Protein AF-0000000080280020 (afdb_homodimer)

Nearest PDB structures (foldseek):
  5brd-assembly1_B  TM=5.092E-01  e=3.459E-01  Trypanosoma cruzi strain CL Brener
  3zi1-assembly1_A  TM=5.042E-01  e=1.243E+00  Homo sapiens
  2rh7-assembly2_D  TM=3.164E-01  e=9.026E-01  Renilla reniformis
  4w6n-assembly1_D  TM=3.816E-01  e=1.605E+00  synthetic construct
  4w75-assembly3_B  TM=4.841E-01  e=6.147E+00  synthetic construct

Secondary structure (DSSP, 8-state):
-HHHHHHHHHHHHHHHHHHHHHHHS-SPPEEEEEEEGGGTEEEEEE---S-HHHHHHHHHHHHTT-EEEEEEEEE-TTSEEEEEEEEE-GGG-EEEEEEEEEGGGTTTT--PPTT-EEEE-HHHHHHHHHHHHHHHHHH-/-HHHHHHHHHHHHHHHHHHHHHHHS-SPPEEEEEEEGGGTEEEEEE---S-HHHHHHHHHHHHTT-EEEEEEEEE-TTSEEEEEEEEE-GGG-EEEEEEEEEGGGTTTT--PPTT-EEEE-HHHHHHHHHHHHHHHHHH-

Organism: Amycolatopsis orientalis (NCBI:txid31958)

Structure (mmCIF, N/CA/C/O backbone):
data_AF-0000000080280020-model_v1
#
loop_
_entity.id
_entity.type
_entity.pdbx_description
1 polymer 'Uncharacterized protein'
#
loop_
_atom_site.group_PDB
_atom_site.id
_atom_site.type_symbol
_atom_site.label_atom_id
_atom_site.label_alt_id
_atom_site.label_comp_id
_atom_site.label_asym_id
_atom_site.label_entity_id
_atom_site.label_seq_id
_atom_site.pdbx_PDB_ins_code
_atom_site.Cartn_x
_atom_site.Cartn_y
_atom_site.Cartn_z
_atom_site.occupancy
_atom_site.B_iso_or_equiv
_atom_site.auth_seq_id
_atom_site.auth_comp_id
_atom_site.auth_asym_id
_atom_site.auth_atom_id
_atom_site.pdbx_PDB_model_num
ATOM 1 N N . MET A 1 1 ? -10.43 -24.781 6.852 1 28.55 1 MET A N 1
ATOM 2 C CA . MET A 1 1 ? -11.617 -24.156 6.254 1 28.55 1 MET A CA 1
ATOM 3 C C . MET A 1 1 ? -11.938 -22.844 6.938 1 28.55 1 MET A C 1
ATOM 5 O O . MET A 1 1 ? -12.695 -22.031 6.402 1 28.55 1 MET A O 1
ATOM 9 N N . THR A 1 2 ? -11.555 -22.719 8.219 1 37.66 2 THR A N 1
ATOM 10 C CA . THR A 1 2 ? -11.93 -21.734 9.219 1 37.66 2 THR A CA 1
ATOM 11 C C . THR A 1 2 ? -11.141 -20.438 9.023 1 37.66 2 THR A C 1
ATOM 13 O O . THR A 1 2 ? -11.664 -19.344 9.25 1 37.66 2 THR A O 1
ATOM 16 N N . THR A 1 3 ? -9.898 -20.625 8.664 1 36.66 3 THR A N 1
ATOM 17 C CA . THR A 1 3 ? -8.992 -19.484 8.578 1 36.66 3 THR A CA 1
ATOM 18 C C . THR A 1 3 ? -9.398 -18.547 7.434 1 36.66 3 THR A C 1
ATOM 20 O O . THR A 1 3 ? -9.242 -17.328 7.535 1 36.66 3 THR A O 1
ATOM 23 N N . ALA A 1 4 ? -9.992 -19.219 6.332 1 43.47 4 ALA A N 1
ATOM 24 C CA . ALA A 1 4 ? -10.422 -18.469 5.16 1 43.47 4 ALA A CA 1
ATOM 25 C C . ALA A 1 4 ? -11.531 -17.484 5.516 1 43.47 4 ALA A C 1
ATOM 27 O O . ALA A 1 4 ? -11.555 -16.359 5.023 1 43.47 4 ALA A O 1
ATOM 28 N N . LEU A 1 5 ? -12.516 -17.938 6.461 1 43.72 5 LEU A N 1
ATOM 29 C CA . LEU A 1 5 ? -13.695 -17.172 6.836 1 43.72 5 LEU A CA 1
ATOM 30 C C . LEU A 1 5 ? -13.305 -15.938 7.648 1 43.72 5 LEU A C 1
ATOM 32 O O . LEU A 1 5 ? -13.891 -14.867 7.48 1 43.72 5 LEU A O 1
ATOM 36 N N . VAL A 1 6 ? -12.43 -16.109 8.609 1 43.88 6 VAL A N 1
ATOM 37 C CA . VAL A 1 6 ? -12.016 -15.023 9.5 1 43.88 6 VAL A CA 1
ATOM 38 C C . VAL A 1 6 ? -11.375 -13.898 8.695 1 43.88 6 VAL A C 1
ATOM 40 O O . VAL A 1 6 ? -11.531 -12.727 9.023 1 43.88 6 VAL A O 1
ATOM 43 N N . SER A 1 7 ? -10.672 -14.289 7.523 1 54.41 7 SER A N 1
ATOM 44 C CA . SER A 1 7 ? -9.906 -13.32 6.754 1 54.41 7 SER A CA 1
ATOM 45 C C . SER A 1 7 ? -10.812 -12.484 5.855 1 54.41 7 SER A C 1
ATOM 47 O O . SER A 1 7 ? -10.672 -11.258 5.785 1 54.41 7 SER A O 1
ATOM 49 N N . LEU A 1 8 ? -11.875 -13.172 5.328 1 60.91 8 LEU A N 1
ATOM 50 C CA . LEU A 1 8 ? -12.852 -12.422 4.547 1 60.91 8 LEU A CA 1
ATOM 51 C C . LEU A 1 8 ? -13.547 -11.375 5.41 1 60.91 8 LEU A C 1
ATOM 53 O O . LEU A 1 8 ? -13.742 -10.234 4.977 1 60.91 8 LEU A O 1
ATOM 57 N N . GLU A 1 9 ? -13.672 -11.82 6.637 1 74.94 9 GLU A N 1
ATOM 58 C CA . GLU A 1 9 ? -14.344 -10.922 7.578 1 74.94 9 GLU A CA 1
ATOM 59 C C . GLU A 1 9 ? -13.445 -9.75 7.957 1 74.94 9 GLU A C 1
ATOM 61 O O . GLU A 1 9 ? -13.922 -8.625 8.117 1 74.94 9 GLU A O 1
ATOM 66 N N . GLY A 1 10 ? -12.203 -10.117 7.758 1 86.56 10 GLY A N 1
ATOM 67 C CA . GLY A 1 10 ? -11.281 -9.062 8.156 1 86.56 10 GLY A CA 1
ATOM 68 C C . GLY A 1 10 ? -11.203 -7.926 7.152 1 86.56 10 GLY A C 1
ATOM 69 O O . GLY A 1 10 ? -11.258 -6.754 7.527 1 86.56 10 GLY A O 1
ATOM 70 N N . VAL A 1 11 ? -11.289 -8.289 5.898 1 91.12 11 VAL A N 1
ATOM 71 C CA . VAL A 1 11 ? -11.203 -7.262 4.863 1 91.12 11 VAL A CA 1
ATOM 72 C C . VAL A 1 11 ? -12.516 -6.496 4.785 1 91.12 11 VAL A C 1
ATOM 74 O O . VAL A 1 11 ? -12.523 -5.266 4.707 1 91.12 11 VAL A O 1
ATOM 77 N N . ALA A 1 12 ? -13.578 -7.238 4.809 1 91.19 12 ALA A N 1
ATOM 78 C CA . ALA A 1 12 ? -14.883 -6.594 4.73 1 91.19 12 ALA A CA 1
ATOM 79 C C . ALA A 1 12 ? -15.086 -5.625 5.895 1 91.19 12 ALA A C 1
ATOM 81 O O . ALA A 1 12 ? -15.625 -4.527 5.711 1 91.19 12 ALA A O 1
ATOM 82 N N . LYS A 1 13 ? -14.688 -6.066 7.043 1 92.81 13 LYS A N 1
ATOM 83 C CA . LYS A 1 13 ? -14.805 -5.215 8.227 1 92.81 13 LYS A CA 1
ATOM 84 C C . LYS A 1 13 ? -13.969 -3.943 8.07 1 92.81 13 LYS A C 1
ATOM 86 O O . LYS A 1 13 ? -14.453 -2.844 8.344 1 92.81 13 LYS A O 1
ATOM 91 N N . LEU A 1 14 ? -12.75 -4.09 7.609 1 95.62 14 LEU A N 1
ATOM 92 C CA . LEU A 1 14 ? -11.867 -2.938 7.453 1 95.62 14 LEU A CA 1
ATOM 93 C C . LEU A 1 14 ? -12.344 -2.035 6.324 1 95.62 14 LEU A C 1
ATOM 95 O O . LEU A 1 14 ? -12.203 -0.812 6.395 1 95.62 14 LEU A O 1
ATOM 99 N N . ALA A 1 15 ? -12.93 -2.646 5.332 1 94.25 15 ALA A N 1
ATOM 100 C CA . ALA A 1 15 ? -13.508 -1.858 4.246 1 94.25 15 ALA A CA 1
ATOM 101 C C . ALA A 1 15 ? -14.656 -0.994 4.746 1 94.25 15 ALA A C 1
ATOM 103 O O . ALA A 1 15 ? -14.781 0.171 4.359 1 94.25 15 ALA A O 1
ATOM 104 N N . ALA A 1 16 ? -15.414 -1.551 5.57 1 92.88 16 ALA A N 1
ATOM 105 C CA . ALA A 1 16 ? -16.516 -0.793 6.152 1 92.88 16 ALA A CA 1
ATOM 106 C C . ALA A 1 16 ? -16 0.359 7.008 1 92.88 16 ALA A C 1
ATOM 108 O O . ALA A 1 16 ? -16.531 1.471 6.953 1 92.88 16 ALA A O 1
ATOM 109 N N . ILE A 1 17 ? -15.031 0.073 7.793 1 93.5 17 ILE A N 1
ATOM 110 C CA . ILE A 1 17 ? -14.422 1.095 8.641 1 93.5 17 ILE A CA 1
ATOM 111 C C . ILE A 1 17 ? -13.844 2.207 7.77 1 93.5 17 ILE A C 1
ATOM 113 O O . ILE A 1 17 ? -14.086 3.389 8.016 1 93.5 17 ILE A O 1
ATOM 117 N N . ALA A 1 18 ? -13.117 1.837 6.746 1 94.38 18 ALA A N 1
ATOM 118 C CA . ALA A 1 18 ? -12.523 2.814 5.84 1 94.38 18 ALA A CA 1
ATOM 119 C C . ALA A 1 18 ? -13.594 3.672 5.172 1 94.38 18 ALA A C 1
ATOM 121 O O . ALA A 1 18 ? -13.469 4.898 5.109 1 94.38 18 ALA A O 1
ATOM 122 N N . THR A 1 19 ? -14.617 3.027 4.727 1 91.5 19 THR A N 1
ATOM 123 C CA . THR A 1 19 ? -15.703 3.742 4.059 1 91.5 19 THR A CA 1
ATOM 124 C C . THR A 1 19 ? -16.375 4.727 5.012 1 91.5 19 THR A C 1
ATOM 126 O O . THR A 1 19 ? -16.672 5.859 4.633 1 91.5 19 THR A O 1
ATOM 129 N N . ARG A 1 20 ? -16.547 4.305 6.195 1 91.19 20 ARG A N 1
ATOM 130 C CA . ARG A 1 20 ? -17.125 5.195 7.195 1 91.19 20 ARG A CA 1
ATOM 131 C C . ARG A 1 20 ? -16.219 6.391 7.461 1 91.19 20 ARG A C 1
ATOM 133 O O . ARG A 1 20 ? -16.672 7.535 7.488 1 91.19 20 ARG A O 1
ATOM 140 N N . LEU A 1 21 ? -14.977 6.129 7.719 1 92.75 21 LEU A N 1
ATOM 141 C CA . LEU A 1 21 ? -14.016 7.195 7.969 1 92.75 21 LEU A CA 1
ATOM 142 C C . LEU A 1 21 ? -14.031 8.219 6.84 1 92.75 21 LEU A C 1
ATOM 144 O O . LEU A 1 21 ? -14.023 9.43 7.086 1 92.75 21 LEU A O 1
ATOM 148 N N . ILE A 1 22 ? -14.102 7.738 5.668 1 92.06 22 ILE A N 1
ATOM 149 C CA . ILE A 1 22 ? -14.039 8.602 4.496 1 92.06 22 ILE A CA 1
ATOM 150 C C . ILE A 1 22 ? -15.328 9.422 4.391 1 92.06 22 ILE A C 1
ATOM 152 O O . ILE A 1 22 ? -15.289 10.609 4.066 1 92.06 22 ILE A O 1
ATOM 156 N N . ARG A 1 23 ? -16.359 8.828 4.66 1 89.25 23 ARG A N 1
ATOM 157 C CA . ARG A 1 23 ? -17.656 9.508 4.574 1 89.25 23 ARG A CA 1
ATOM 158 C C . ARG A 1 23 ? -17.766 10.586 5.645 1 89.25 23 ARG A C 1
ATOM 160 O O . ARG A 1 23 ? -18.344 11.648 5.395 1 89.25 23 ARG A O 1
ATOM 167 N N . GLU A 1 24 ? -17.172 10.305 6.762 1 91.25 24 GLU A N 1
ATOM 168 C CA . GLU A 1 24 ? -17.438 11.164 7.91 1 91.25 24 GLU A CA 1
ATOM 169 C C . GLU A 1 24 ? -16.359 12.242 8.055 1 91.25 24 GLU A C 1
ATOM 171 O O . GLU A 1 24 ? -16.547 13.219 8.781 1 91.25 24 GLU A O 1
ATOM 176 N N . THR A 1 25 ? -15.242 12.062 7.504 1 90.75 25 THR A N 1
ATOM 177 C CA . THR A 1 25 ? -14.156 13.031 7.645 1 90.75 25 THR A CA 1
ATOM 178 C C . THR A 1 25 ? -14.18 14.039 6.5 1 90.75 25 THR A C 1
ATOM 180 O O . THR A 1 25 ? -14.109 13.664 5.332 1 90.75 25 THR A O 1
ATOM 183 N N . PRO A 1 26 ? -14.344 15.328 6.836 1 89.38 26 PRO A N 1
ATOM 184 C CA . PRO A 1 26 ? -14.297 16.359 5.801 1 89.38 26 PRO A CA 1
ATOM 185 C C . PRO A 1 26 ? -12.883 16.625 5.285 1 89.38 26 PRO A C 1
ATOM 187 O O . PRO A 1 26 ? -12.352 17.719 5.465 1 89.38 26 PRO A O 1
ATOM 190 N N . ALA A 1 27 ? -12.281 15.68 4.668 1 90.62 27 ALA A N 1
ATOM 191 C CA . ALA A 1 27 ? -10.906 15.695 4.191 1 90.62 27 ALA A CA 1
ATOM 192 C C . ALA A 1 27 ? -10.836 15.414 2.693 1 90.62 27 ALA A C 1
ATOM 194 O O . ALA A 1 27 ? -11.82 14.961 2.098 1 90.62 27 ALA A O 1
ATOM 195 N N . PRO A 1 28 ? -9.719 15.852 2.107 1 87.94 28 PRO A N 1
ATOM 196 C CA . PRO A 1 28 ? -9.547 15.461 0.705 1 87.94 28 PRO A CA 1
ATOM 197 C C . PRO A 1 28 ? -9.719 13.961 0.486 1 87.94 28 PRO A C 1
ATOM 199 O O . PRO A 1 28 ? -9.367 13.164 1.357 1 87.94 28 PRO A O 1
ATOM 202 N N . GLU A 1 29 ? -10.219 13.602 -0.664 1 89.94 29 GLU A N 1
ATOM 203 C CA . GLU A 1 29 ? -10.352 12.188 -1.004 1 89.94 29 GLU A CA 1
ATOM 204 C C . GLU A 1 29 ? -9.008 11.477 -0.959 1 89.94 29 GLU A C 1
ATOM 206 O O . GLU A 1 29 ? -7.973 12.07 -1.294 1 89.94 29 GLU A O 1
ATOM 211 N N . PRO A 1 30 ? -9.102 10.258 -0.592 1 95.12 30 PRO A N 1
ATOM 212 C CA . PRO A 1 30 ? -7.836 9.531 -0.554 1 95.12 30 PRO A CA 1
ATOM 213 C C . PRO A 1 30 ? -7.309 9.188 -1.946 1 95.12 30 PRO A C 1
ATOM 215 O O . PRO A 1 30 ? -8.094 8.867 -2.846 1 95.12 30 PRO A O 1
ATOM 218 N N . ALA A 1 31 ? -6.039 9.344 -2.055 1 95.81 31 ALA A N 1
ATOM 219 C CA . ALA A 1 31 ? -5.363 8.805 -3.23 1 95.81 31 ALA A CA 1
ATOM 220 C C . ALA A 1 31 ? -5.289 7.277 -3.166 1 95.81 31 ALA A C 1
ATOM 222 O O . ALA A 1 31 ? -5.367 6.605 -4.195 1 95.81 31 ALA A O 1
ATOM 223 N N . SER A 1 32 ? -5.18 6.762 -1.969 1 97 32 SER A N 1
ATOM 224 C CA . SER A 1 32 ? -5.141 5.316 -1.759 1 97 32 SER A CA 1
ATOM 225 C C . SER A 1 32 ? -5.613 4.953 -0.355 1 97 32 SER A C 1
ATOM 227 O O . SER A 1 32 ? -5.484 5.75 0.576 1 97 32 SER A O 1
ATOM 229 N N . VAL A 1 33 ? -6.16 3.797 -0.232 1 97.94 33 VAL A N 1
ATOM 230 C CA . VAL A 1 33 ? -6.547 3.174 1.03 1 97.94 33 VAL A CA 1
ATOM 231 C C . VAL A 1 33 ? -6.047 1.731 1.069 1 97.94 33 VAL A C 1
ATOM 233 O O . VAL A 1 33 ? -6.336 0.943 0.165 1 97.94 33 VAL A O 1
ATOM 236 N N . CYS A 1 34 ? -5.359 1.385 2.104 1 98.5 34 CYS A N 1
ATOM 237 C CA . CYS A 1 34 ? -4.832 0.03 2.227 1 98.5 34 CYS A CA 1
ATOM 238 C C . CYS A 1 34 ? -5.363 -0.647 3.484 1 98.5 34 CYS A C 1
ATOM 240 O O . CYS A 1 34 ? -5.32 -0.069 4.57 1 98.5 34 CYS A O 1
ATOM 242 N N . LEU A 1 35 ? -5.801 -1.812 3.314 1 97.88 35 LEU A N 1
ATOM 243 C CA . LEU A 1 35 ? -6.359 -2.637 4.379 1 97.88 35 LEU A CA 1
ATOM 244 C C . LEU A 1 35 ? -5.418 -3.781 4.73 1 97.88 35 LEU A C 1
ATOM 246 O O . LEU A 1 35 ? -4.938 -4.492 3.846 1 97.88 35 LEU A O 1
ATOM 250 N N . THR A 1 36 ? -5.168 -3.891 5.988 1 97.19 36 THR A N 1
ATOM 251 C CA . THR A 1 36 ? -4.336 -4.988 6.469 1 97.19 36 THR A CA 1
ATOM 252 C C . THR A 1 36 ? -5.055 -5.766 7.566 1 97.19 36 THR A C 1
ATOM 254 O O . THR A 1 36 ? -4.934 -5.438 8.75 1 97.19 36 THR A O 1
ATOM 257 N N . PRO A 1 37 ? -5.648 -6.855 7.203 1 94.5 37 PRO A N 1
ATOM 258 C CA . PRO A 1 37 ? -6.492 -7.57 8.164 1 94.5 37 PRO A CA 1
ATOM 259 C C . PRO A 1 37 ? -5.695 -8.156 9.328 1 94.5 37 PRO A C 1
ATOM 261 O O . PRO A 1 37 ? -6.168 -8.156 10.469 1 94.5 37 PRO A O 1
ATOM 264 N N . GLY A 1 38 ? -4.492 -8.617 9.062 1 92.44 38 GLY A N 1
ATOM 265 C CA . GLY A 1 38 ? -3.707 -9.25 10.109 1 92.44 38 GLY A CA 1
ATOM 266 C C . GLY A 1 3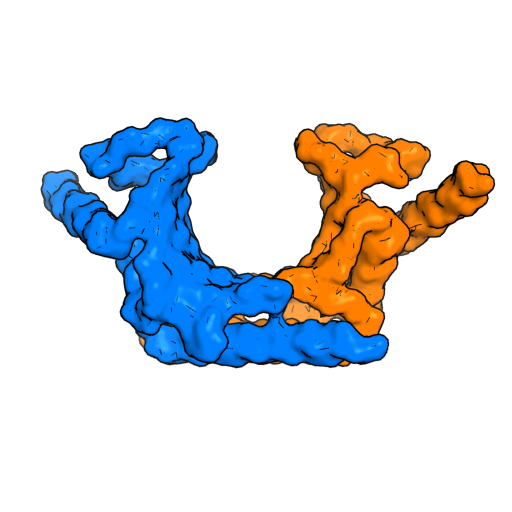8 ? -3.473 -8.344 11.305 1 92.44 38 GLY A C 1
ATOM 267 O O . GLY A 1 38 ? -3.355 -8.82 12.438 1 92.44 38 GLY A O 1
ATOM 268 N N . THR A 1 39 ? -3.424 -7.062 11.102 1 93.88 39 THR A N 1
ATOM 269 C CA . THR A 1 39 ? -3.174 -6.113 12.18 1 93.88 39 THR A CA 1
ATOM 270 C C . THR A 1 39 ? -4.402 -5.238 12.422 1 93.88 39 THR A C 1
ATOM 272 O O . THR A 1 39 ? -4.34 -4.273 13.188 1 93.88 39 THR A O 1
ATOM 275 N N . SER A 1 40 ? -5.477 -5.543 11.711 1 94.75 40 SER A N 1
ATOM 276 C CA . SER A 1 40 ? -6.672 -4.715 11.797 1 94.75 40 SER A CA 1
ATOM 277 C C . SER A 1 40 ? -6.348 -3.244 11.57 1 94.75 40 SER A C 1
ATOM 279 O O . SER A 1 40 ? -6.699 -2.391 12.391 1 94.75 40 SER A O 1
ATOM 281 N N . SER A 1 41 ? -5.766 -2.977 10.398 1 97.25 41 SER A N 1
ATOM 282 C CA . SER A 1 41 ? -5.285 -1.619 10.164 1 97.25 41 SER A CA 1
ATOM 283 C C . SER A 1 41 ? -5.773 -1.088 8.82 1 97.25 41 SER A C 1
ATOM 285 O O . SER A 1 41 ? -5.973 -1.857 7.875 1 97.25 41 SER A O 1
ATOM 287 N N . VAL A 1 42 ? -5.965 0.2 8.789 1 98 42 VAL A N 1
ATOM 288 C CA . VAL A 1 42 ? -6.281 0.981 7.598 1 98 42 VAL A CA 1
ATOM 289 C C . VAL A 1 42 ? -5.223 2.062 7.395 1 98 42 VAL A C 1
ATOM 291 O O . VAL A 1 42 ? -4.93 2.838 8.305 1 98 42 VAL A O 1
ATOM 294 N N . SER A 1 43 ? -4.637 2.068 6.23 1 98.62 43 SER A N 1
ATOM 295 C CA . SER A 1 43 ? -3.742 3.156 5.855 1 98.62 43 SER A CA 1
ATOM 296 C C . SER A 1 43 ? -4.371 4.051 4.789 1 98.62 43 SER A C 1
ATOM 298 O O . SER A 1 43 ? -4.906 3.555 3.797 1 98.62 43 SER A O 1
ATOM 300 N N . ILE A 1 44 ? -4.266 5.332 4.973 1 98 44 ILE A N 1
ATOM 301 C CA . ILE A 1 44 ? -4.875 6.301 4.062 1 98 44 ILE A CA 1
ATOM 302 C C . ILE A 1 44 ? -3.82 7.293 3.586 1 98 44 ILE A C 1
ATOM 304 O O . ILE A 1 44 ? -3.086 7.871 4.395 1 98 44 ILE A O 1
ATOM 308 N N . GLN A 1 45 ? -3.709 7.395 2.299 1 97.69 45 GLN A N 1
ATOM 309 C CA . GLN A 1 45 ? -2.951 8.484 1.69 1 97.69 45 GLN A CA 1
ATOM 310 C C . GLN A 1 45 ? -3.881 9.5 1.038 1 97.69 45 GLN A C 1
ATOM 312 O O . GLN A 1 45 ? -4.527 9.203 0.033 1 97.69 45 GLN A O 1
ATOM 317 N N . PRO A 1 46 ? -3.881 10.727 1.62 1 96.62 46 PRO A N 1
ATOM 318 C CA . PRO A 1 46 ? -4.73 11.75 1.012 1 96.62 46 PRO A CA 1
ATOM 319 C C . PRO A 1 46 ? -4.285 12.125 -0.4 1 96.62 46 PRO A C 1
ATOM 321 O O . PRO A 1 46 ? -3.086 12.117 -0.695 1 96.62 46 PRO A O 1
ATOM 324 N N . SER A 1 47 ? -5.328 12.43 -1.227 1 94.56 47 SER A N 1
ATOM 325 C CA . SER A 1 47 ? -5.039 12.93 -2.566 1 94.56 47 SER A CA 1
ATOM 326 C C . SER A 1 47 ? -4.809 14.438 -2.555 1 94.56 47 SER A C 1
ATOM 328 O O . SER A 1 47 ? -5.711 15.211 -2.879 1 94.56 47 SER A O 1
ATOM 330 N N . VAL A 1 48 ? -3.623 14.812 -2.154 1 94.25 48 VAL A N 1
ATOM 331 C CA . VAL A 1 48 ? -3.271 16.234 -2.111 1 94.25 48 VAL A CA 1
ATOM 332 C C . VAL A 1 48 ? -1.944 16.453 -2.83 1 94.25 48 VAL A C 1
ATOM 334 O O . VAL A 1 48 ? -1.202 15.508 -3.09 1 94.25 48 VAL A O 1
ATOM 337 N N . GLY A 1 49 ? -1.653 17.594 -3.25 1 93.81 49 GLY A N 1
ATOM 338 C CA . GLY A 1 49 ? -0.391 17.953 -3.879 1 93.81 49 GLY A CA 1
ATOM 339 C C . GLY A 1 49 ? 0.781 17.938 -2.916 1 93.81 49 GLY A C 1
ATOM 340 O O . GLY A 1 49 ? 0.787 17.172 -1.95 1 93.81 49 GLY A O 1
ATOM 341 N N . ARG A 1 50 ? 1.777 18.703 -3.209 1 95.62 50 ARG A N 1
ATOM 342 C CA . ARG A 1 50 ? 3.027 18.656 -2.459 1 95.62 50 ARG A CA 1
ATOM 343 C C . ARG A 1 50 ? 3.266 19.953 -1.704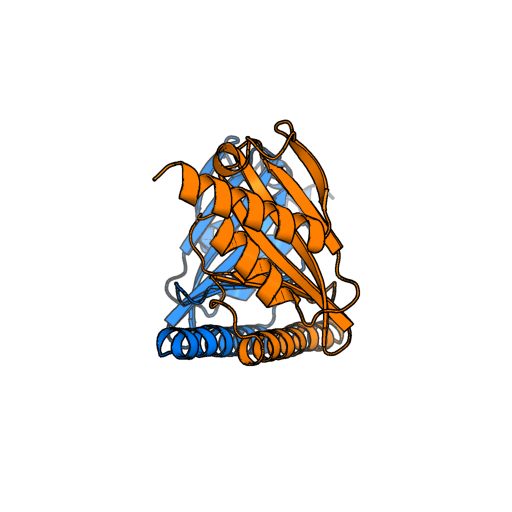 1 95.62 50 ARG A C 1
ATOM 345 O O . ARG A 1 50 ? 4.387 20.234 -1.276 1 95.62 50 ARG A O 1
ATOM 352 N N . ASP A 1 51 ? 2.207 20.812 -1.587 1 96.88 51 ASP A N 1
ATOM 353 C CA . ASP A 1 51 ? 2.301 22 -0.75 1 96.88 51 ASP A CA 1
ATOM 354 C C . ASP A 1 51 ? 2.303 21.641 0.732 1 96.88 51 ASP A C 1
ATOM 356 O O . ASP A 1 51 ? 1.385 20.969 1.212 1 96.88 51 ASP A O 1
ATOM 360 N N . PRO A 1 52 ? 3.281 22.141 1.466 1 97.56 52 PRO A N 1
ATOM 361 C CA . PRO A 1 52 ? 3.445 21.688 2.852 1 97.56 52 PRO A CA 1
ATOM 362 C C . PRO A 1 52 ? 2.221 21.984 3.715 1 97.56 52 PRO A C 1
ATOM 364 O O . PRO A 1 52 ? 1.787 21.125 4.488 1 97.56 52 PRO A O 1
ATOM 367 N N . VAL A 1 53 ? 1.682 23.125 3.568 1 96.81 53 VAL A N 1
ATOM 368 C CA . VAL A 1 53 ? 0.551 23.516 4.402 1 96.81 53 VAL A CA 1
ATOM 369 C C . VAL A 1 53 ? -0.656 22.641 4.086 1 96.81 53 VAL A C 1
ATOM 371 O O . VAL A 1 53 ? -1.34 22.156 4.992 1 96.81 53 VAL A O 1
ATOM 374 N N . THR A 1 54 ? -0.863 22.391 2.824 1 96.38 54 THR A N 1
ATOM 375 C CA . THR A 1 54 ? -1.962 21.531 2.385 1 96.38 54 THR A CA 1
ATOM 376 C C . THR A 1 54 ? -1.758 20.094 2.859 1 96.38 54 THR A C 1
ATOM 378 O O . THR A 1 54 ? -2.701 19.453 3.318 1 96.38 54 THR A O 1
ATOM 381 N N . VAL A 1 55 ? -0.561 19.625 2.764 1 98.12 55 VAL A N 1
ATOM 382 C CA . VAL A 1 55 ? -0.23 18.266 3.17 1 98.12 55 VAL A CA 1
ATOM 383 C C . VAL A 1 55 ? -0.456 18.094 4.672 1 98.12 55 VAL A C 1
ATOM 385 O O . VAL A 1 55 ? -1.189 17.203 5.105 1 98.12 55 VAL A O 1
ATOM 388 N N . ILE A 1 56 ? 0.124 19 5.395 1 98.19 56 ILE A N 1
ATOM 389 C CA . ILE A 1 56 ? 0.029 18.906 6.848 1 98.19 56 ILE A CA 1
ATOM 390 C C . ILE A 1 56 ? -1.428 19.062 7.277 1 98.19 56 ILE A C 1
ATOM 392 O O . ILE A 1 56 ? -1.922 18.297 8.102 1 98.19 56 ILE A O 1
ATOM 396 N N . GLY A 1 57 ? -2.086 20.062 6.707 1 97.44 57 GLY A N 1
ATOM 397 C CA . GLY A 1 57 ? -3.498 20.234 7.004 1 97.44 57 GLY A CA 1
ATOM 398 C C . GLY A 1 57 ? -4.324 19 6.738 1 97.44 57 GLY A C 1
ATOM 399 O O . GLY A 1 57 ? -5.172 18.625 7.555 1 97.44 57 GLY A O 1
ATOM 400 N N . SER A 1 58 ? -4.105 18.344 5.621 1 96.69 58 SER A N 1
ATOM 401 C CA . SER A 1 58 ? -4.848 17.141 5.27 1 96.69 58 SER A CA 1
ATOM 402 C C . SER A 1 58 ? -4.617 16.031 6.289 1 96.69 58 SER A C 1
ATOM 404 O O . SER A 1 58 ? -5.555 15.328 6.664 1 96.69 58 SER A O 1
ATOM 406 N N . LEU A 1 59 ? -3.383 15.852 6.758 1 98.25 59 LEU A N 1
ATOM 407 C CA . LEU A 1 59 ? -3.078 14.836 7.762 1 98.25 59 LEU A CA 1
ATOM 408 C C . LEU A 1 59 ? -3.832 15.109 9.055 1 98.25 59 LEU A C 1
ATOM 410 O O . LEU A 1 59 ? -4.414 14.195 9.648 1 98.25 59 LEU A O 1
ATOM 414 N N . LEU A 1 60 ? -3.834 16.344 9.406 1 97.31 60 LEU A N 1
ATOM 415 C CA . LEU A 1 60 ? -4.477 16.719 10.664 1 97.31 60 LEU A CA 1
ATOM 416 C C . LEU A 1 60 ? -5.988 16.562 10.57 1 97.31 60 LEU A C 1
ATOM 418 O O . LEU A 1 60 ? -6.625 16.094 11.523 1 97.31 60 LEU A O 1
ATOM 422 N N . VAL A 1 61 ? -6.562 16.875 9.461 1 96.56 61 VAL A N 1
ATOM 423 C CA . VAL A 1 61 ? -8 16.734 9.281 1 96.56 61 VAL A CA 1
ATOM 424 C C . VAL A 1 61 ? -8.383 15.25 9.297 1 96.56 61 VAL A C 1
ATOM 426 O O . VAL A 1 61 ? -9.328 14.852 9.977 1 96.56 61 VAL A O 1
ATOM 429 N N . TRP A 1 62 ? -7.648 14.422 8.656 1 96.81 62 TRP A N 1
ATOM 430 C CA . TRP A 1 62 ? -7.938 12.992 8.562 1 96.81 62 TRP A CA 1
ATOM 431 C C . TRP A 1 62 ? -7.863 12.336 9.93 1 96.81 62 TRP A C 1
ATOM 433 O O . TRP A 1 62 ? -8.547 11.336 10.188 1 96.81 62 TRP A O 1
ATOM 443 N N . THR A 1 63 ? -7.082 12.914 10.773 1 96.88 63 THR A N 1
ATOM 444 C CA . THR A 1 63 ? -6.824 12.172 12.008 1 96.88 63 THR A CA 1
ATOM 445 C C . THR A 1 63 ? -7.504 12.852 13.195 1 96.88 63 THR A C 1
ATOM 447 O O . THR A 1 63 ? -7.352 12.414 14.336 1 96.88 63 THR A O 1
ATOM 450 N N . HIS A 1 64 ? -8.234 13.812 12.922 1 93.06 64 HIS A N 1
ATOM 451 C CA . HIS A 1 64 ? -8.75 14.68 13.984 1 93.06 64 HIS A CA 1
ATOM 452 C C . HIS A 1 64 ? -9.648 13.898 14.938 1 93.06 64 HIS A C 1
ATOM 454 O O . HIS A 1 64 ? -9.766 14.242 16.109 1 93.06 64 HIS A O 1
ATOM 460 N N . SER A 1 65 ? -10.289 12.875 14.5 1 92.31 65 SER A N 1
ATOM 461 C CA . SER A 1 65 ? -11.266 12.164 15.328 1 92.31 65 SER A CA 1
ATOM 462 C C . SER A 1 65 ? -10.664 10.891 15.914 1 92.31 65 SER A C 1
ATOM 464 O O . SER A 1 65 ? -11.336 10.164 16.641 1 92.31 65 SER A O 1
ATOM 466 N N . LEU A 1 66 ? -9.469 10.586 15.57 1 96.38 66 LEU A N 1
ATOM 467 C CA . LEU A 1 66 ? -8.852 9.352 16.047 1 96.38 66 LEU A CA 1
ATOM 468 C C . LEU A 1 66 ? -8.383 9.516 17.5 1 96.38 66 LEU A C 1
ATOM 470 O O . LEU A 1 66 ? -8.141 10.633 17.953 1 96.38 66 LEU A O 1
ATOM 474 N N . THR A 1 67 ? -8.336 8.438 18.234 1 96.81 67 THR A N 1
ATOM 475 C CA . THR A 1 67 ? -7.82 8.445 19.609 1 96.81 67 THR A CA 1
ATOM 476 C C . THR A 1 67 ? -6.391 7.918 19.641 1 96.81 67 THR A C 1
ATOM 478 O O . THR A 1 67 ? -5.957 7.207 18.734 1 96.81 67 THR A O 1
ATOM 481 N N . GLY A 1 68 ? -5.66 8.328 20.688 1 96.94 68 GLY A N 1
ATOM 482 C CA . GLY A 1 68 ? -4.297 7.852 20.844 1 96.94 68 GLY A CA 1
ATOM 483 C C . GLY A 1 68 ? -3.373 8.32 19.734 1 96.94 68 GLY A C 1
ATOM 484 O O . GLY A 1 68 ? -2.525 7.562 19.266 1 96.94 68 GLY A O 1
ATOM 485 N N . LEU A 1 69 ? -3.545 9.562 19.312 1 97 69 LEU A N 1
ATOM 486 C CA . LEU A 1 69 ? -2.855 10.094 18.141 1 97 69 LEU A CA 1
ATOM 487 C C . LEU A 1 69 ? -1.376 10.32 18.438 1 97 69 LEU A C 1
ATOM 489 O O . LEU A 1 69 ? -1.024 10.914 19.453 1 97 69 LEU A O 1
ATOM 493 N N . HIS A 1 70 ? -0.558 9.75 17.578 1 97.5 70 HIS A N 1
ATOM 494 C CA . HIS A 1 70 ? 0.88 9.992 17.594 1 97.5 70 HIS A CA 1
ATOM 495 C C . HIS A 1 70 ? 1.455 9.977 16.188 1 97.5 70 HIS A C 1
ATOM 497 O O . HIS A 1 70 ? 0.781 9.562 15.234 1 97.5 70 HIS A O 1
ATOM 503 N N . GLY A 1 71 ? 2.68 10.5 16.047 1 98.5 71 GLY A N 1
ATOM 504 C CA . GLY A 1 71 ? 3.209 10.617 14.703 1 98.5 71 GLY A CA 1
ATOM 505 C C . GLY A 1 71 ? 4.723 10.547 14.648 1 98.5 71 GLY A C 1
ATOM 506 O O . GLY A 1 71 ? 5.391 10.586 15.688 1 98.5 71 GLY A O 1
ATOM 507 N N . ASP A 1 72 ? 5.137 10.328 13.484 1 98.62 72 ASP A N 1
ATOM 508 C CA . ASP A 1 72 ? 6.562 10.406 13.18 1 98.62 72 ASP A CA 1
ATOM 509 C C . ASP A 1 72 ? 6.793 11.062 11.82 1 98.62 72 ASP A C 1
ATOM 511 O O . ASP A 1 72 ? 5.863 11.18 11.016 1 98.62 72 ASP A O 1
ATOM 515 N N . TRP A 1 73 ? 8 11.57 11.688 1 98.31 73 TRP A N 1
ATOM 516 C CA . TRP A 1 73 ? 8.422 12.078 10.383 1 98.31 73 TRP A CA 1
ATOM 517 C C . TRP A 1 73 ? 9.867 11.672 10.078 1 98.31 73 TRP A C 1
ATOM 519 O O . TRP A 1 73 ? 10.594 11.234 10.977 1 98.31 73 TRP A O 1
ATOM 529 N N . TRP A 1 74 ? 10.023 11.648 8.75 1 97.62 74 TRP A N 1
ATOM 530 C CA . TRP A 1 74 ? 11.273 11.086 8.258 1 97.62 74 TRP A CA 1
ATOM 531 C C . TRP A 1 74 ? 11.766 11.844 7.031 1 97.62 74 TRP A C 1
ATOM 533 O O . TRP A 1 74 ? 11.016 12.047 6.074 1 97.62 74 TRP A O 1
ATOM 543 N N . HIS A 1 75 ? 13.086 12.289 7.164 1 98.56 75 HIS A N 1
ATOM 544 C CA . HIS A 1 75 ? 13.75 12.836 5.984 1 98.56 75 HIS A CA 1
ATOM 545 C C . HIS A 1 75 ? 14.336 11.727 5.121 1 98.56 75 HIS A C 1
ATOM 547 O O . HIS A 1 75 ? 15.438 11.227 5.398 1 98.56 75 HIS A O 1
ATOM 553 N N . THR A 1 76 ? 13.648 11.484 4.02 1 97.5 76 THR A N 1
ATOM 554 C CA . THR A 1 76 ? 14.016 10.32 3.221 1 97.5 76 THR A CA 1
ATOM 555 C C . THR A 1 76 ? 15.281 10.602 2.418 1 97.5 76 THR A C 1
ATOM 557 O O . THR A 1 76 ? 15.625 11.758 2.17 1 97.5 76 THR A O 1
ATOM 560 N N . SER A 1 77 ? 15.906 9.508 1.933 1 94.31 77 SER A N 1
ATOM 561 C CA . SER A 1 77 ? 17.094 9.641 1.094 1 94.31 77 SER A CA 1
ATOM 562 C C . SER A 1 77 ? 16.766 10.32 -0.232 1 94.31 77 SER A C 1
ATOM 564 O O . SER A 1 77 ? 17.625 10.945 -0.848 1 94.31 77 SER A O 1
ATOM 566 N N . ALA A 1 78 ? 15.484 10.273 -0.632 1 94.88 78 ALA A N 1
ATOM 567 C CA . ALA A 1 78 ? 15.031 10.875 -1.886 1 94.88 78 ALA A CA 1
ATOM 568 C C . ALA A 1 78 ? 14.773 12.375 -1.714 1 94.88 78 ALA A C 1
ATOM 570 O O . ALA A 1 78 ? 14.516 13.078 -2.691 1 94.88 78 ALA A O 1
ATOM 571 N N . GLY A 1 79 ? 14.82 12.852 -0.481 1 97.12 79 GLY A N 1
ATOM 572 C CA . GLY A 1 79 ? 14.75 14.289 -0.279 1 97.12 79 GLY A CA 1
ATOM 573 C C . GLY A 1 79 ? 13.383 14.773 0.169 1 97.12 79 GLY A C 1
ATOM 574 O O . GLY A 1 79 ? 13.117 15.977 0.178 1 97.12 79 GLY A O 1
ATOM 575 N N . ASP A 1 80 ? 12.539 13.828 0.567 1 98.44 80 ASP A N 1
ATOM 576 C CA . ASP A 1 80 ? 11.211 14.211 1.029 1 98.44 80 ASP A CA 1
ATOM 577 C C . ASP A 1 80 ? 11.117 14.148 2.551 1 98.44 80 ASP A C 1
ATOM 579 O O . ASP A 1 80 ? 11.852 13.391 3.191 1 98.44 80 ASP A O 1
ATOM 583 N N . LEU A 1 81 ? 10.281 14.969 3.053 1 98.69 81 LEU A N 1
ATOM 584 C CA . LEU A 1 81 ? 9.789 14.773 4.414 1 98.69 81 LEU A CA 1
ATOM 585 C C . LEU A 1 81 ? 8.531 13.906 4.414 1 98.69 81 LEU A C 1
ATOM 587 O O . LEU A 1 81 ? 7.488 14.328 3.904 1 98.69 81 LEU A O 1
ATOM 591 N N . HIS A 1 82 ? 8.656 12.742 4.926 1 98.75 82 HIS A N 1
ATOM 592 C CA . HIS A 1 82 ? 7.52 11.844 5.062 1 98.75 82 HIS A CA 1
ATOM 593 C C . HIS A 1 82 ? 6.902 11.945 6.453 1 98.75 82 HIS A C 1
ATOM 595 O O . HIS A 1 82 ? 7.613 11.898 7.461 1 98.75 82 HIS A O 1
ATOM 601 N N . ILE A 1 83 ? 5.637 12.141 6.496 1 98.81 83 ILE A N 1
ATOM 602 C CA . ILE A 1 83 ? 4.93 12.289 7.762 1 98.81 83 ILE A CA 1
ATOM 603 C C . ILE A 1 83 ? 3.861 11.211 7.891 1 98.81 83 ILE A C 1
ATOM 605 O O . ILE A 1 83 ? 3.104 10.961 6.949 1 98.81 83 ILE A O 1
ATOM 609 N N . THR A 1 84 ? 3.834 10.594 8.969 1 98.81 84 THR A N 1
ATOM 610 C CA . THR A 1 84 ? 2.797 9.617 9.273 1 98.81 84 THR A CA 1
ATOM 611 C C . THR A 1 84 ? 2.143 9.922 10.617 1 98.81 84 THR A C 1
ATOM 613 O O . THR A 1 84 ? 2.834 10.156 11.609 1 98.81 84 THR A O 1
ATOM 616 N N . LEU A 1 85 ? 0.844 9.984 10.648 1 98.81 85 LEU A N 1
ATOM 617 C CA . LEU A 1 85 ? 0.069 10.031 11.883 1 98.81 85 LEU A CA 1
ATOM 618 C C . LEU A 1 85 ? -0.683 8.727 12.109 1 98.81 85 LEU A C 1
ATOM 620 O O . LEU A 1 85 ? -1.233 8.148 11.164 1 98.81 85 LEU A O 1
ATOM 624 N N . HIS A 1 86 ? -0.669 8.305 13.359 1 98.44 86 HIS A N 1
ATOM 625 C CA . HIS A 1 86 ? -1.317 7.07 13.781 1 98.44 86 HIS A CA 1
ATOM 626 C C . HIS A 1 86 ? -2.408 7.344 14.812 1 98.44 86 HIS A C 1
ATOM 628 O O . HIS A 1 86 ? -2.27 8.242 15.648 1 98.44 86 HIS A O 1
ATOM 634 N N . GLY A 1 87 ? -3.377 6.508 14.781 1 98.31 87 GLY A N 1
ATOM 635 C CA . GLY A 1 87 ? -4.406 6.535 15.805 1 98.31 87 GLY A CA 1
ATOM 636 C C . GLY A 1 87 ? -5.352 5.348 15.734 1 98.31 87 GLY A C 1
ATOM 637 O O . GLY A 1 87 ? -5.09 4.383 15.008 1 98.31 87 GLY A O 1
ATOM 638 N N . ARG A 1 88 ? -6.348 5.402 16.625 1 98 88 ARG A N 1
ATOM 639 C CA . ARG A 1 88 ? -7.383 4.371 16.656 1 98 88 ARG A CA 1
ATOM 640 C C . ARG A 1 88 ? -8.727 4.926 16.188 1 98 88 ARG A C 1
ATOM 642 O O . ARG A 1 88 ? -9.133 6.012 16.609 1 98 88 ARG A O 1
ATOM 649 N N . GLY A 1 89 ? -9.219 4.207 15.188 1 95.31 89 GLY A N 1
ATOM 650 C CA . GLY A 1 89 ? -10.539 4.551 14.688 1 95.31 89 GLY A CA 1
ATOM 651 C C . GLY A 1 89 ? -11.648 3.701 15.281 1 95.31 89 GLY A C 1
ATOM 652 O O . GLY A 1 89 ? -11.5 3.162 16.391 1 95.31 89 GLY A O 1
ATOM 653 N N . PRO A 1 90 ? -12.773 3.68 14.562 1 89 90 PRO A N 1
ATOM 654 C CA . PRO A 1 90 ? -13.898 2.861 15.008 1 89 90 PRO A CA 1
ATOM 655 C C . PRO A 1 90 ? -13.508 1.411 15.281 1 89 90 PRO A C 1
ATOM 657 O O . PRO A 1 90 ? -12.664 0.853 14.578 1 89 90 PRO A O 1
ATOM 660 N N . SER A 1 91 ? -14.117 0.845 16.375 1 90.25 91 SER A N 1
ATOM 661 C CA . SER A 1 91 ? -13.922 -0.545 16.766 1 90.25 91 SER A CA 1
ATOM 662 C C . SER A 1 91 ? -12.453 -0.826 17.094 1 90.25 91 SER A C 1
ATOM 664 O O . SER A 1 91 ? -12 -1.968 17 1 90.25 91 SER A O 1
ATOM 666 N N . GLY A 1 92 ? -11.719 0.221 17.281 1 94.62 92 GLY A N 1
ATOM 667 C CA . GLY A 1 92 ? -10.344 0.054 17.719 1 94.62 92 GLY A CA 1
ATOM 668 C C . GLY A 1 92 ? -9.375 -0.198 16.578 1 94.62 92 GLY A C 1
ATOM 669 O O . GLY A 1 92 ? -8.203 -0.496 16.812 1 94.62 92 GLY A O 1
ATOM 670 N N . ALA A 1 93 ? -9.875 -0.124 15.352 1 96.5 93 ALA A N 1
ATOM 671 C CA . ALA A 1 93 ? -9 -0.319 14.203 1 96.5 93 ALA A CA 1
ATOM 672 C C . ALA A 1 93 ? -7.84 0.67 14.219 1 96.5 93 ALA A C 1
ATOM 674 O O . ALA A 1 93 ? -8.023 1.845 14.555 1 96.5 93 ALA A O 1
ATOM 675 N N . ARG A 1 94 ? -6.676 0.123 13.945 1 98.38 94 ARG A N 1
ATOM 676 C CA . ARG A 1 94 ? -5.523 1.003 13.773 1 98.38 94 ARG A CA 1
ATOM 677 C C . ARG A 1 94 ? -5.621 1.776 12.461 1 98.38 94 ARG A C 1
ATOM 679 O O . ARG A 1 94 ? -5.918 1.198 11.414 1 98.38 94 ARG A O 1
ATOM 686 N N . VAL A 1 95 ? -5.449 3.084 12.539 1 98.56 95 VAL A N 1
ATOM 687 C CA . VAL A 1 95 ? -5.496 3.943 11.359 1 98.56 95 VAL A CA 1
ATOM 688 C C . VAL A 1 95 ? -4.188 4.719 11.227 1 98.56 95 VAL A C 1
ATOM 690 O O . VAL A 1 95 ? -3.703 5.297 12.203 1 98.56 95 VAL A O 1
ATOM 693 N N . LYS A 1 96 ? -3.66 4.629 10.047 1 98.31 96 LYS A N 1
ATOM 694 C CA . LYS A 1 96 ? -2.486 5.426 9.703 1 98.31 96 LYS A CA 1
ATOM 695 C C . LYS A 1 96 ? -2.766 6.324 8.5 1 98.31 96 LYS A C 1
ATOM 697 O O . LYS A 1 96 ? -3.359 5.883 7.512 1 98.31 96 LYS A O 1
ATOM 702 N N . VAL A 1 97 ? -2.404 7.555 8.617 1 98.62 97 VAL A N 1
ATOM 703 C CA . VAL A 1 97 ? -2.51 8.508 7.52 1 98.62 97 VAL A CA 1
ATOM 704 C C . VAL A 1 97 ? -1.135 9.102 7.215 1 98.62 97 VAL A C 1
ATOM 706 O O . VAL A 1 97 ? -0.405 9.492 8.133 1 98.62 97 VAL A O 1
ATOM 709 N N . TYR A 1 98 ? -0.816 9.102 5.938 1 98.69 98 TYR A N 1
ATOM 710 C CA . TYR A 1 98 ? 0.541 9.539 5.633 1 98.69 98 TYR A CA 1
ATOM 711 C C . TYR A 1 98 ? 0.584 10.312 4.32 1 98.69 98 TYR A C 1
ATOM 713 O O . TYR A 1 98 ? -0.293 10.148 3.469 1 98.69 98 TYR A O 1
ATOM 721 N N . SER A 1 99 ? 1.537 11.164 4.207 1 98.44 99 SER A N 1
ATOM 722 C CA . SER A 1 99 ? 1.85 11.938 3.012 1 98.44 99 SER A CA 1
ATOM 723 C C . SER A 1 99 ? 3.279 12.469 3.057 1 98.44 99 SER A C 1
ATOM 725 O O . SER A 1 99 ? 4.07 12.07 3.912 1 98.44 99 SER A O 1
ATOM 727 N N . SER A 1 100 ? 3.658 13.203 2.035 1 98.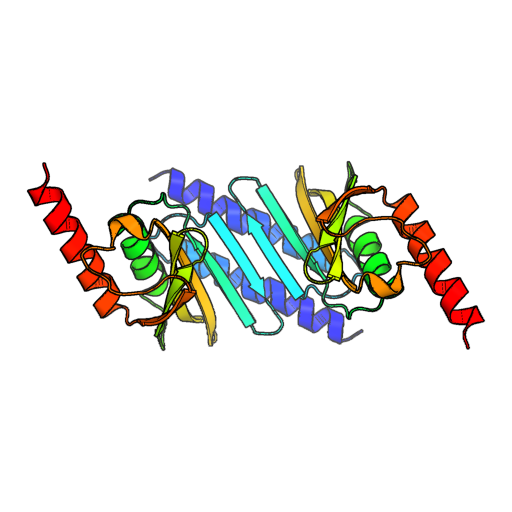5 100 SER A N 1
ATOM 728 C CA . SER A 1 100 ? 5.02 13.727 1.987 1 98.5 100 SER A CA 1
ATOM 729 C C . SER A 1 100 ? 5.098 14.977 1.114 1 98.5 100 SER A C 1
ATOM 731 O O . SER A 1 100 ? 4.199 15.234 0.314 1 98.5 100 SER A O 1
ATOM 733 N N . PHE A 1 101 ? 6.164 15.719 1.376 1 98.44 101 PHE A N 1
ATOM 734 C CA . PHE A 1 101 ? 6.527 16.859 0.54 1 98.44 101 PHE A CA 1
ATOM 735 C C . PHE A 1 101 ? 8.031 17.094 0.568 1 98.44 101 PHE A C 1
ATOM 737 O O . PHE A 1 101 ? 8.734 16.531 1.418 1 98.44 101 PHE A O 1
ATOM 744 N N . PRO A 1 102 ? 8.484 17.797 -0.442 1 98.38 102 PRO A N 1
ATOM 745 C CA . PRO A 1 102 ? 9.938 18.016 -0.449 1 98.38 102 PRO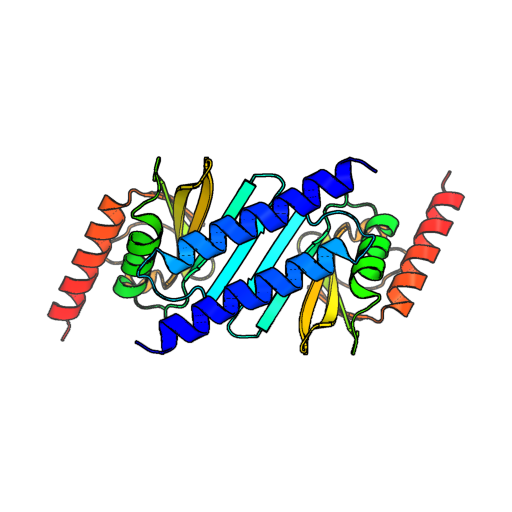 A CA 1
ATOM 746 C C . PRO A 1 102 ? 10.438 18.688 0.831 1 98.38 102 PRO A C 1
ATOM 748 O O . PRO A 1 102 ? 9.93 19.734 1.229 1 98.38 102 PRO A O 1
ATOM 751 N N . TYR A 1 103 ? 11.469 18.125 1.372 1 98.31 103 TYR A N 1
ATOM 752 C CA . TYR A 1 103 ? 12.039 18.609 2.623 1 98.31 103 TYR A CA 1
ATOM 753 C C . TYR A 1 103 ? 12.508 20.047 2.48 1 98.31 103 TYR A C 1
ATOM 755 O O . TYR A 1 103 ? 12.422 20.844 3.428 1 98.31 103 TYR A O 1
ATOM 763 N N . SER A 1 104 ? 12.969 20.406 1.313 1 97.19 104 SER A N 1
ATOM 764 C CA . SER A 1 104 ? 13.5 21.734 1.044 1 97.19 104 SER A CA 1
ATOM 765 C C . SER A 1 104 ? 12.477 22.828 1.364 1 97.19 104 SER A C 1
ATOM 767 O O . SER A 1 104 ? 12.844 23.953 1.704 1 97.19 104 SER A O 1
ATOM 769 N N . ARG A 1 105 ? 11.258 22.438 1.385 1 96.81 105 ARG A N 1
ATOM 770 C CA . ARG A 1 105 ? 10.203 23.406 1.623 1 96.81 105 ARG A CA 1
ATOM 771 C C . ARG A 1 105 ? 10.023 23.672 3.115 1 96.81 105 ARG A C 1
ATOM 773 O O . ARG A 1 105 ? 9.352 24.625 3.506 1 96.81 105 ARG A O 1
ATOM 780 N N . ALA A 1 106 ? 10.641 22.844 3.936 1 97.12 106 ALA A N 1
ATOM 781 C CA . ALA A 1 106 ? 10.5 23 5.383 1 97.12 106 ALA A CA 1
ATOM 782 C C . ALA A 1 106 ? 11.867 23.141 6.051 1 97.12 106 ALA A C 1
ATOM 784 O O . ALA A 1 106 ? 11.961 23.234 7.277 1 97.12 106 ALA A O 1
ATOM 785 N N . ARG A 1 107 ? 12.891 23.188 5.281 1 95.5 107 ARG A N 1
ATOM 786 C CA . ARG A 1 107 ? 14.25 23.078 5.805 1 95.5 107 ARG A CA 1
ATOM 787 C C . ARG A 1 107 ? 14.57 24.234 6.742 1 95.5 107 ARG A C 1
ATOM 789 O O . ARG A 1 107 ? 15.391 24.094 7.656 1 95.5 107 ARG A O 1
ATOM 796 N N . LYS A 1 108 ? 13.984 25.359 6.57 1 94.94 108 LYS A N 1
ATOM 797 C CA . LYS A 1 108 ? 14.242 26.516 7.426 1 94.94 108 LYS A CA 1
ATOM 798 C C . LYS A 1 108 ? 13.695 26.281 8.828 1 94.94 108 LYS A C 1
ATOM 800 O O . LYS A 1 108 ? 14.117 26.953 9.781 1 94.94 108 LYS A O 1
ATOM 805 N N . HIS A 1 109 ? 12.836 25.312 8.906 1 95.12 109 HIS A N 1
ATOM 806 C CA . HIS A 1 109 ? 12.125 25.141 10.172 1 95.12 109 HIS A CA 1
ATOM 807 C C . HIS A 1 109 ? 12.453 23.812 10.812 1 95.12 109 HIS A C 1
ATOM 809 O O . HIS A 1 109 ? 12.023 23.531 11.938 1 95.12 109 HIS A O 1
ATOM 815 N N . LEU A 1 110 ? 13.109 23.031 10.078 1 94.69 110 LEU A N 1
ATOM 816 C CA . LEU A 1 110 ? 13.422 21.688 10.555 1 94.69 110 LEU A CA 1
ATOM 817 C C . LEU A 1 110 ? 14.93 21.422 10.492 1 94.69 110 LEU A C 1
ATOM 819 O O . LEU A 1 110 ? 15.602 21.891 9.57 1 94.69 110 LEU A O 1
ATOM 823 N N . GLY A 1 111 ? 15.406 20.625 11.406 1 93.62 111 GLY A N 1
ATOM 824 C CA . GLY A 1 111 ? 16.828 20.297 11.438 1 93.62 111 GLY A CA 1
ATOM 825 C C . GLY A 1 111 ? 17.094 18.812 11.25 1 93.62 111 GLY A C 1
ATOM 826 O O . GLY A 1 111 ? 17.984 18.25 11.883 1 93.62 111 GLY A O 1
ATOM 827 N N . LEU A 1 112 ? 16.25 18.109 10.453 1 95.5 112 LEU A N 1
ATOM 828 C CA . LEU A 1 112 ? 16.438 16.672 10.234 1 95.5 112 LEU A CA 1
ATOM 829 C C . LEU A 1 112 ? 17.5 16.438 9.164 1 95.5 112 LEU A C 1
ATOM 831 O O . LEU A 1 112 ? 17.453 17.016 8.086 1 95.5 112 LEU A O 1
ATOM 835 N N . ARG A 1 113 ? 18.531 15.531 9.438 1 96.56 113 ARG A N 1
ATOM 836 C CA . ARG A 1 113 ? 19.438 15.055 8.391 1 96.56 113 ARG A CA 1
ATOM 837 C C . ARG A 1 113 ? 18.75 13.984 7.535 1 96.56 113 ARG A C 1
ATOM 839 O O . ARG A 1 113 ? 17.766 13.383 7.953 1 96.56 113 ARG A O 1
ATOM 846 N N . LYS A 1 114 ? 19.297 13.906 6.367 1 96.44 114 LYS A N 1
ATOM 847 C CA . LYS A 1 114 ? 18.781 12.844 5.508 1 96.44 114 LYS A CA 1
ATOM 848 C C . LYS A 1 114 ? 18.875 11.484 6.203 1 96.44 114 LYS A C 1
ATOM 850 O O . LYS A 1 114 ? 19.906 11.148 6.785 1 96.44 114 LYS A O 1
ATOM 855 N N . GLY A 1 115 ? 17.734 10.812 6.188 1 95.56 115 GLY A N 1
ATOM 856 C CA . GLY A 1 115 ? 17.719 9.5 6.82 1 95.56 115 GLY A CA 1
ATOM 857 C C . GLY A 1 115 ? 17.188 9.531 8.242 1 95.56 115 GLY A C 1
ATOM 858 O O . GLY A 1 115 ? 16.828 8.492 8.797 1 95.56 115 GLY A O 1
ATOM 859 N N . ASP A 1 116 ? 17.219 10.664 8.867 1 96.69 116 ASP A N 1
ATOM 860 C CA . ASP A 1 116 ? 16.719 10.789 10.234 1 96.69 116 ASP A CA 1
ATOM 861 C C . ASP A 1 116 ? 15.234 10.477 10.32 1 96.69 116 ASP A C 1
ATOM 863 O O . ASP A 1 116 ? 14.469 10.82 9.414 1 96.69 116 ASP A O 1
ATOM 867 N N . HIS A 1 117 ? 14.875 9.82 11.383 1 96.88 117 HIS A N 1
ATOM 868 C CA . HIS A 1 117 ? 13.492 9.508 11.727 1 96.88 117 HIS A CA 1
ATOM 869 C C . HIS A 1 117 ? 13.18 9.906 13.172 1 96.88 117 HIS A C 1
ATOM 871 O O . HIS A 1 117 ? 13.844 9.445 14.102 1 96.88 117 HIS A O 1
ATOM 877 N N . GLU A 1 118 ? 12.172 10.789 13.414 1 97.56 118 GLU A N 1
ATOM 878 C CA . GLU A 1 118 ? 11.844 11.289 14.75 1 97.56 118 GLU A CA 1
ATOM 879 C C . GLU A 1 118 ? 10.336 11.227 15 1 97.56 118 GLU A C 1
ATOM 881 O O . GLU A 1 118 ? 9.547 11.156 14.062 1 97.56 118 GLU A O 1
ATOM 886 N N . THR A 1 119 ? 10.055 11.273 16.297 1 98.06 119 THR A N 1
ATOM 887 C CA . THR A 1 119 ? 8.648 11.422 16.672 1 98.06 119 THR A CA 1
ATOM 888 C C . THR A 1 119 ? 8.195 12.867 16.516 1 98.06 119 THR A C 1
ATOM 890 O O . THR A 1 119 ? 9.016 13.789 16.594 1 98.06 119 THR A O 1
ATOM 893 N N . VAL A 1 120 ? 6.938 13.086 16.203 1 98 120 VAL A N 1
ATOM 894 C CA . VAL A 1 120 ? 6.352 14.422 16.094 1 98 120 VAL A CA 1
ATOM 895 C C . VAL A 1 120 ? 4.91 14.391 16.594 1 98 120 VAL A C 1
ATOM 897 O O . VAL A 1 120 ? 4.199 13.398 16.406 1 98 120 VAL A O 1
ATOM 900 N N . THR A 1 121 ? 4.516 15.438 17.188 1 97.19 121 THR A N 1
ATOM 901 C CA . THR A 1 121 ? 3.137 15.531 17.656 1 97.19 121 THR A CA 1
ATOM 902 C C . THR A 1 121 ? 2.277 16.297 16.656 1 97.19 121 THR A C 1
ATOM 904 O O . THR A 1 121 ? 2.795 17.094 15.867 1 97.19 121 THR A O 1
ATOM 907 N N . PRO A 1 122 ? 0.971 16.062 16.719 1 96.69 122 PRO A N 1
ATOM 908 C CA . PRO A 1 122 ? 0.078 16.875 15.883 1 96.69 122 PRO A CA 1
ATOM 909 C C . PRO A 1 122 ? 0.243 18.375 16.109 1 96.69 122 PRO A C 1
ATOM 911 O O . PRO A 1 122 ? 0.163 19.156 15.172 1 96.69 122 PRO A O 1
ATOM 914 N N . ASP A 1 123 ? 0.537 18.75 17.344 1 96.56 123 ASP A N 1
ATOM 915 C CA . ASP A 1 123 ? 0.741 20.156 17.641 1 96.56 123 ASP A CA 1
ATOM 916 C C . ASP A 1 123 ? 1.979 20.703 16.938 1 96.56 123 ASP A C 1
ATOM 918 O O . ASP A 1 123 ? 1.958 21.812 16.406 1 96.56 123 ASP A O 1
ATOM 922 N N . GLU A 1 124 ? 2.992 19.938 16.984 1 97.5 124 GLU A N 1
ATOM 923 C CA . GLU A 1 124 ? 4.211 20.359 16.297 1 97.5 124 GLU A CA 1
ATOM 924 C C . GLU A 1 124 ? 3.977 20.484 14.797 1 97.5 124 GLU A C 1
ATOM 926 O O . GLU A 1 124 ? 4.5 21.406 14.164 1 97.5 124 GLU A O 1
ATOM 931 N N . LEU A 1 125 ? 3.223 19.578 14.281 1 98.19 125 LEU A N 1
ATOM 932 C CA . LEU A 1 125 ? 2.891 19.672 12.859 1 98.19 125 LEU A CA 1
ATOM 933 C C . LEU A 1 125 ? 2.098 20.938 12.57 1 98.19 125 LEU A C 1
ATOM 935 O O . LEU A 1 125 ? 2.363 21.625 11.578 1 98.19 125 LEU A O 1
ATOM 939 N N . TYR A 1 126 ? 1.196 21.219 13.359 1 96.69 126 TYR A N 1
ATOM 940 C CA . TYR A 1 126 ? 0.389 22.422 13.211 1 96.69 126 TYR A CA 1
ATOM 941 C C . TYR A 1 126 ? 1.263 23.672 13.227 1 96.69 126 TYR A C 1
ATOM 943 O O . TYR A 1 126 ? 1.137 24.547 12.359 1 96.69 126 TYR A O 1
ATOM 951 N N . LEU A 1 127 ? 2.135 23.703 14.172 1 97.62 127 LEU A N 1
ATOM 952 C CA . LEU A 1 127 ? 3.027 24.844 14.297 1 97.62 127 LEU A CA 1
ATOM 953 C C . LEU A 1 127 ? 3.928 24.969 13.07 1 97.62 127 LEU A C 1
ATOM 955 O O . LEU A 1 127 ? 4.18 26.078 12.586 1 97.62 127 LEU A O 1
ATOM 959 N N . LEU A 1 128 ? 4.359 23.859 12.602 1 97.88 128 LEU A N 1
ATOM 960 C CA . LEU A 1 128 ? 5.188 23.859 11.406 1 97.88 128 LEU A CA 1
ATOM 961 C C . LEU A 1 128 ? 4.43 24.469 10.227 1 97.88 128 LEU A C 1
ATOM 963 O O . LEU A 1 128 ? 4.965 25.297 9.492 1 97.88 128 LEU A O 1
ATOM 967 N N . ALA A 1 129 ? 3.234 24.047 10.055 1 97.62 129 ALA A N 1
ATOM 968 C CA . ALA A 1 129 ? 2.416 24.562 8.961 1 97.62 129 ALA A CA 1
ATOM 969 C C . ALA A 1 129 ? 2.232 26.062 9.078 1 97.62 129 ALA A C 1
ATOM 971 O O . ALA A 1 129 ? 2.305 26.781 8.078 1 97.62 129 ALA A O 1
ATOM 972 N N . LEU A 1 130 ? 2.035 26.516 10.234 1 95.81 130 LEU A N 1
ATOM 973 C CA . LEU A 1 130 ? 1.851 27.938 10.477 1 95.81 130 LEU A CA 1
ATOM 974 C C . LEU A 1 130 ? 3.105 28.719 10.109 1 95.81 130 LEU A C 1
ATOM 976 O O . LEU A 1 130 ? 3.02 29.781 9.477 1 95.81 130 LEU A O 1
ATOM 980 N N . GLU A 1 131 ? 4.176 28.234 10.562 1 95.88 131 GLU A N 1
ATOM 981 C CA . GLU A 1 131 ? 5.441 28.906 10.289 1 95.88 131 GLU A CA 1
ATOM 982 C C . GLU A 1 131 ? 5.719 28.984 8.797 1 95.88 131 GLU A C 1
ATOM 984 O O . GLU A 1 131 ? 6.172 30 8.289 1 95.88 131 GLU A O 1
ATOM 989 N N . ILE A 1 132 ? 5.418 27.906 8.148 1 95.81 132 ILE A N 1
ATOM 990 C CA . ILE A 1 132 ? 5.648 27.875 6.707 1 95.81 132 ILE A CA 1
ATOM 991 C C . ILE A 1 132 ? 4.699 28.844 6 1 95.81 132 ILE A C 1
ATOM 993 O O . ILE A 1 132 ? 5.098 29.531 5.059 1 95.81 132 ILE A O 1
ATOM 997 N N . ALA A 1 133 ? 3.49 28.859 6.434 1 93.81 133 ALA A N 1
ATOM 998 C CA . ALA A 1 133 ? 2.504 29.766 5.852 1 93.81 133 ALA A CA 1
ATOM 999 C C . ALA A 1 133 ? 2.93 31.219 6.023 1 93.81 133 ALA A C 1
ATOM 1001 O O . ALA A 1 133 ? 2.787 32.031 5.102 1 93.81 133 ALA A O 1
ATOM 1002 N N . LYS A 1 134 ? 3.414 31.547 7.148 1 93.19 134 LYS A N 1
ATOM 1003 C CA . LYS A 1 134 ? 3.883 32.906 7.426 1 93.19 134 LYS A CA 1
ATOM 1004 C C . LYS A 1 134 ? 5.062 33.281 6.531 1 93.19 134 LYS A C 1
ATOM 1006 O O . LYS A 1 134 ? 5.148 34.406 6.043 1 93.19 134 LYS A O 1
ATOM 1011 N N . GLN A 1 135 ? 5.934 32.344 6.402 1 90.19 135 GLN A N 1
ATOM 1012 C CA . GLN A 1 135 ? 7.109 32.594 5.566 1 90.19 135 GLN A CA 1
ATOM 1013 C C . GLN A 1 135 ? 6.707 32.812 4.113 1 90.19 135 GLN A C 1
ATOM 1015 O O . GLN A 1 135 ? 7.289 33.688 3.438 1 90.19 135 GLN A O 1
ATOM 1020 N N . LYS A 1 136 ? 5.73 32.125 3.637 1 86.31 136 LYS A N 1
ATOM 1021 C CA . LYS A 1 136 ? 5.234 32.312 2.275 1 86.31 136 LYS A CA 1
ATOM 1022 C C . LYS A 1 136 ? 4.641 33.688 2.082 1 86.31 136 LYS A C 1
ATOM 1024 O O . LYS A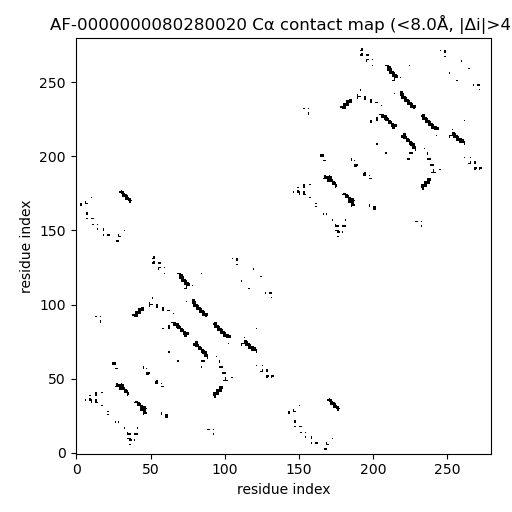 1 136 ? 4.805 34.312 1.023 1 86.31 136 LYS A O 1
ATOM 1029 N N . GLU A 1 137 ? 3.941 34.125 3.09 1 85.69 137 GLU A N 1
ATOM 1030 C CA . GLU A 1 137 ? 3.35 35.438 3.043 1 85.69 137 GLU A CA 1
ATOM 1031 C C . GLU A 1 137 ? 4.426 36.531 3.02 1 85.69 137 GLU A C 1
ATOM 1033 O O . GLU A 1 137 ? 4.285 37.531 2.324 1 85.69 137 GLU A O 1
ATOM 1038 N N . ASN A 1 138 ? 5.512 36.25 3.691 1 86.19 138 ASN A N 1
ATOM 1039 C CA . ASN A 1 138 ? 6.598 37.219 3.76 1 86.19 138 ASN A CA 1
ATOM 1040 C C . ASN A 1 138 ? 7.43 37.219 2.48 1 86.19 138 ASN A C 1
ATOM 1042 O O . ASN A 1 138 ? 8.047 38.219 2.137 1 86.19 138 ASN A O 1
ATOM 1046 N N . ASP A 1 139 ? 7.492 36.156 1.778 1 80.5 139 ASP A N 1
ATOM 1047 C CA . ASP A 1 139 ? 8.281 36.062 0.555 1 80.5 139 ASP A CA 1
ATOM 1048 C C . ASP A 1 139 ? 7.512 36.594 -0.645 1 80.5 139 ASP A C 1
ATOM 1050 O O . ASP A 1 139 ? 8.094 36.844 -1.708 1 80.5 139 ASP A O 1
ATOM 1054 N N . GLN A 1 140 ? 6.215 36.875 -0.668 1 70 140 GLN A N 1
ATOM 1055 C CA . GLN A 1 140 ? 5.445 37.531 -1.728 1 70 140 GLN A CA 1
ATOM 1056 C C . GLN A 1 140 ? 5.426 39.062 -1.55 1 70 140 GLN A C 1
ATOM 1058 O O . GLN A 1 140 ? 5.441 39.781 -2.531 1 70 140 GLN A O 1
ATOM 1063 N N . MET B 1 1 ? -17.562 20.984 -4.617 1 28.91 1 MET B N 1
ATOM 1064 C CA . MET B 1 1 ? -18.312 20.156 -3.678 1 28.91 1 MET B CA 1
ATOM 1065 C C . MET B 1 1 ? -18.453 18.734 -4.199 1 28.91 1 MET B C 1
ATOM 1067 O O . MET B 1 1 ? -18.953 17.859 -3.496 1 28.91 1 MET B O 1
ATOM 1071 N N . THR B 1 2 ? -18.375 18.594 -5.527 1 38.09 2 THR B N 1
ATOM 1072 C CA . THR B 1 2 ? -18.703 17.469 -6.391 1 38.09 2 THR B CA 1
ATOM 1073 C C . THR B 1 2 ? -17.578 16.422 -6.352 1 38.09 2 THR B C 1
ATOM 1075 O O . THR B 1 2 ? -17.844 15.219 -6.461 1 38.09 2 THR B O 1
ATOM 1078 N N . THR B 1 3 ? -16.375 16.922 -6.246 1 37.31 3 THR B N 1
ATOM 1079 C CA . THR B 1 3 ? -15.211 16.047 -6.359 1 37.31 3 THR B CA 1
ATOM 1080 C C . THR B 1 3 ? -15.133 15.094 -5.176 1 37.31 3 THR B C 1
ATOM 1082 O O . THR B 1 3 ? -14.719 13.938 -5.324 1 37.31 3 THR B O 1
ATOM 1085 N N . ALA B 1 4 ? -15.594 15.664 -3.969 1 44.44 4 ALA B N 1
ATOM 1086 C CA . ALA B 1 4 ? -15.562 14.852 -2.758 1 44.44 4 ALA B CA 1
ATOM 1087 C C . ALA B 1 4 ? -16.453 13.617 -2.896 1 44.44 4 ALA B C 1
ATOM 1089 O O . ALA B 1 4 ? -16.094 12.523 -2.475 1 44.44 4 ALA B O 1
ATOM 1090 N N . LEU B 1 5 ? -17.719 13.789 -3.576 1 43.88 5 LEU B N 1
ATOM 1091 C CA . LEU B 1 5 ? -18.719 12.742 -3.713 1 43.88 5 LEU B CA 1
ATOM 1092 C C . LEU B 1 5 ? -18.219 11.633 -4.637 1 43.88 5 LEU B C 1
ATOM 1094 O O . LEU B 1 5 ? -18.453 10.453 -4.375 1 43.88 5 LEU B O 1
ATOM 1098 N N . VAL B 1 6 ? -17.672 11.984 -5.789 1 43.41 6 VAL B N 1
ATOM 1099 C CA . VAL B 1 6 ? -17.203 11.016 -6.781 1 43.41 6 VAL B CA 1
ATOM 1100 C C . VAL B 1 6 ? -16.109 10.133 -6.18 1 43.41 6 VAL B C 1
ATOM 1102 O O . VAL B 1 6 ? -16 8.953 -6.523 1 43.41 6 VAL B O 1
ATOM 1105 N N . SER B 1 7 ? -15.289 10.727 -5.215 1 53.72 7 SER B N 1
ATOM 1106 C CA . SER B 1 7 ? -14.148 10.008 -4.652 1 53.72 7 SER B CA 1
ATOM 1107 C C . SER B 1 7 ? -14.594 9 -3.596 1 53.72 7 SER B C 1
ATOM 1109 O O . SER B 1 7 ? -14.125 7.863 -3.586 1 53.72 7 SER B O 1
ATOM 1111 N N . LEU B 1 8 ? -15.648 9.422 -2.807 1 59.03 8 LEU B N 1
ATOM 1112 C CA . LEU B 1 8 ? -16.203 8.469 -1.854 1 59.03 8 LEU B CA 1
ATOM 1113 C C . LEU B 1 8 ? -16.781 7.254 -2.572 1 59.03 8 LEU B C 1
ATOM 1115 O O . LEU B 1 8 ? -16.578 6.113 -2.143 1 59.03 8 LEU B O 1
ATOM 1119 N N . GLU B 1 9 ? -17.266 7.625 -3.73 1 73.94 9 GLU B N 1
ATOM 1120 C CA . GLU B 1 9 ? -17.859 6.566 -4.539 1 73.94 9 GLU B CA 1
ATOM 1121 C C . GLU B 1 9 ? -16.797 5.648 -5.125 1 73.94 9 GLU B C 1
ATOM 1123 O O . GLU B 1 9 ? -17 4.438 -5.215 1 73.94 9 GLU B O 1
ATOM 1128 N N . GLY B 1 10 ? -15.68 6.32 -5.156 1 86.62 10 GLY B N 1
ATOM 1129 C CA . GLY B 1 10 ? -14.617 5.527 -5.758 1 86.62 10 GLY B CA 1
ATOM 1130 C C . GLY B 1 10 ? -14.055 4.469 -4.828 1 86.62 10 GLY B C 1
ATOM 1131 O O . GLY B 1 10 ? -13.898 3.311 -5.219 1 86.62 10 GLY B O 1
ATOM 1132 N N . VAL B 1 11 ? -13.953 4.816 -3.574 1 91.06 11 VAL B N 1
ATOM 1133 C CA . VAL B 1 11 ? -13.406 3.871 -2.609 1 91.06 11 VAL B CA 1
ATOM 1134 C C . VAL B 1 11 ? -14.445 2.801 -2.285 1 91.06 11 VAL B C 1
ATOM 1136 O O . VAL B 1 11 ? -14.125 1.61 -2.24 1 91.06 11 VAL B O 1
ATOM 1139 N N . ALA B 1 12 ? -15.648 3.25 -2.062 1 91.19 12 ALA B N 1
ATOM 1140 C CA . ALA B 1 12 ? -16.703 2.297 -1.741 1 91.19 12 ALA B CA 1
ATOM 1141 C C . ALA B 1 12 ? -16.891 1.28 -2.865 1 91.19 12 ALA B C 1
ATOM 1143 O O . ALA B 1 12 ? -17.078 0.089 -2.609 1 91.19 12 ALA B O 1
ATOM 1144 N N . LYS B 1 13 ? -16.859 1.78 -4.066 1 92.81 13 LYS B N 1
ATOM 1145 C CA . LYS B 1 13 ? -16.984 0.899 -5.227 1 92.81 13 LYS B CA 1
ATOM 1146 C C . LYS B 1 13 ? -15.844 -0.112 -5.277 1 92.81 13 LYS B C 1
ATOM 1148 O O . LYS B 1 13 ? -16.078 -1.306 -5.48 1 92.81 13 LYS B O 1
ATOM 1153 N N . LEU B 1 14 ? -14.633 0.336 -5.062 1 95.62 14 LEU B N 1
ATOM 1154 C CA . LEU B 1 14 ? -13.477 -0.55 -5.121 1 95.62 14 LEU B CA 1
ATOM 1155 C C . LEU B 1 14 ? -13.477 -1.52 -3.943 1 95.62 14 LEU B C 1
ATOM 1157 O O . LEU B 1 14 ? -13.039 -2.666 -4.078 1 95.62 14 LEU B O 1
ATOM 1161 N N . ALA B 1 15 ? -13.977 -1.045 -2.844 1 94.31 15 ALA B N 1
ATOM 1162 C CA . ALA B 1 15 ? -14.094 -1.93 -1.687 1 94.31 15 ALA B CA 1
ATOM 1163 C C . ALA B 1 15 ? -15.07 -3.07 -1.969 1 94.31 15 ALA B C 1
ATOM 1165 O O . ALA B 1 15 ? -14.812 -4.219 -1.599 1 94.31 15 ALA B O 1
ATOM 1166 N N . ALA B 1 16 ? -16.094 -2.746 -2.604 1 92.88 16 ALA B N 1
ATOM 1167 C CA . ALA B 1 16 ? -17.062 -3.775 -2.969 1 92.88 16 ALA B CA 1
ATOM 1168 C C . ALA B 1 16 ? -16.453 -4.777 -3.947 1 92.88 16 ALA B C 1
ATOM 1170 O O . ALA B 1 16 ? -16.672 -5.984 -3.818 1 92.88 16 ALA B O 1
ATOM 1171 N N . ILE B 1 17 ? -15.773 -4.277 -4.906 1 93.56 17 ILE B N 1
ATOM 1172 C CA . ILE B 1 17 ? -15.109 -5.129 -5.887 1 93.56 17 ILE B CA 1
ATOM 1173 C C . ILE B 1 17 ? -14.102 -6.039 -5.184 1 93.56 17 ILE B C 1
ATOM 1175 O O . ILE B 1 17 ? -14.086 -7.254 -5.41 1 93.56 17 ILE B O 1
ATOM 1179 N N . ALA B 1 18 ? -13.305 -5.469 -4.305 1 94.38 18 ALA B N 1
ATOM 1180 C CA . ALA B 1 18 ? -12.305 -6.242 -3.566 1 94.38 18 ALA B CA 1
ATOM 1181 C C . ALA B 1 18 ? -12.969 -7.324 -2.719 1 94.38 18 ALA B C 1
ATOM 1183 O O . ALA B 1 18 ? -12.531 -8.477 -2.721 1 94.38 18 ALA B O 1
ATOM 1184 N N . THR B 1 19 ? -14.016 -6.949 -2.062 1 91.5 19 THR B N 1
ATOM 1185 C CA . THR B 1 19 ? -14.727 -7.898 -1.208 1 91.5 19 THR B CA 1
ATOM 1186 C C . THR B 1 19 ? -15.297 -9.047 -2.033 1 91.5 19 THR B C 1
ATOM 1188 O O . THR B 1 19 ? -15.227 -10.203 -1.625 1 91.5 19 THR B O 1
ATOM 1191 N N . ARG B 1 20 ? -15.797 -8.727 -3.145 1 91.31 20 ARG B N 1
ATOM 1192 C CA . ARG B 1 20 ? -16.328 -9.766 -4.027 1 91.31 20 ARG B CA 1
ATOM 1193 C C . ARG B 1 20 ? -15.219 -10.695 -4.504 1 91.31 20 ARG B C 1
ATOM 1195 O O . ARG B 1 20 ? -15.375 -11.914 -4.469 1 91.31 20 ARG B O 1
ATOM 1202 N N . LEU B 1 21 ? -14.18 -10.133 -4.996 1 93 21 LEU B N 1
ATOM 1203 C CA . LEU B 1 21 ? -13.047 -10.93 -5.465 1 93 21 LEU B CA 1
ATOM 1204 C C . LEU B 1 21 ? -12.57 -11.891 -4.379 1 93 21 LEU B C 1
ATOM 1206 O O . LEU B 1 21 ? -12.312 -13.062 -4.652 1 93 21 LEU B O 1
ATOM 1210 N N . ILE B 1 22 ? -12.516 -11.406 -3.203 1 92.06 22 ILE B N 1
ATOM 1211 C CA . ILE B 1 22 ? -12 -12.195 -2.09 1 92.06 22 ILE B CA 1
ATOM 1212 C C . ILE B 1 22 ? -12.992 -13.305 -1.746 1 92.06 22 ILE B C 1
ATOM 1214 O O . ILE B 1 22 ? -12.586 -14.438 -1.464 1 92.06 22 ILE B O 1
ATOM 1218 N N . ARG B 1 23 ? -14.18 -13.008 -1.81 1 89.44 23 ARG B N 1
ATOM 1219 C CA . ARG B 1 23 ? -15.203 -13.992 -1.485 1 89.44 23 ARG B CA 1
ATOM 1220 C C . ARG B 1 23 ? -15.258 -15.094 -2.535 1 89.44 23 ARG B C 1
ATOM 1222 O O . ARG B 1 23 ? -15.469 -16.266 -2.205 1 89.44 23 ARG B O 1
ATOM 1229 N N . GLU B 1 24 ? -14.984 -14.695 -3.748 1 91.31 24 GLU B N 1
ATOM 1230 C CA . GLU B 1 24 ? -15.242 -15.625 -4.84 1 91.31 24 GLU B CA 1
ATOM 1231 C C . GLU B 1 24 ? -13.984 -16.391 -5.227 1 91.31 24 GLU B C 1
ATOM 1233 O O . GLU B 1 24 ? -14.055 -17.406 -5.926 1 91.31 24 GLU B O 1
ATOM 1238 N N . THR B 1 25 ? -12.859 -15.93 -4.891 1 91 25 THR B N 1
ATOM 1239 C CA . THR B 1 25 ? -11.617 -16.594 -5.273 1 91 25 THR B CA 1
ATOM 1240 C C . THR B 1 25 ? -11.148 -17.547 -4.172 1 91 25 THR B C 1
ATOM 1242 O O . THR B 1 25 ? -10.938 -17.125 -3.033 1 91 25 THR B O 1
ATOM 1245 N N . PRO B 1 26 ? -11.039 -18.828 -4.508 1 89.44 26 PRO B N 1
ATOM 1246 C CA . PRO B 1 26 ? -10.523 -19.781 -3.525 1 89.44 26 PRO B CA 1
ATOM 1247 C C . PRO B 1 26 ? -9.016 -19.672 -3.32 1 89.44 26 PRO B C 1
ATOM 1249 O O . PRO B 1 26 ? -8.273 -20.609 -3.631 1 89.44 26 PRO B O 1
ATOM 1252 N N . ALA B 1 27 ? -8.562 -18.594 -2.812 1 90.88 27 ALA B N 1
ATOM 1253 C CA . ALA B 1 27 ? -7.156 -18.266 -2.629 1 90.88 27 ALA B CA 1
ATOM 1254 C C . ALA B 1 27 ? -6.855 -17.938 -1.17 1 90.88 27 ALA B C 1
ATOM 1256 O O . ALA B 1 27 ? -7.773 -17.719 -0.372 1 90.88 27 ALA B O 1
ATOM 1257 N N . PRO B 1 28 ? -5.562 -18.047 -0.827 1 88.25 28 PRO B N 1
ATOM 1258 C CA . PRO B 1 28 ? -5.211 -17.594 0.519 1 88.25 28 PRO B CA 1
ATOM 1259 C C . PRO B 1 28 ? -5.707 -16.172 0.81 1 88.25 28 PRO B C 1
ATOM 1261 O O . PRO B 1 28 ? -5.754 -15.336 -0.093 1 88.25 28 PRO B O 1
ATOM 1264 N N . GLU B 1 29 ? -6.027 -15.93 2.037 1 90.12 29 GLU B N 1
ATOM 1265 C CA . GLU B 1 29 ? -6.449 -14.594 2.439 1 90.12 29 GLU B CA 1
ATOM 1266 C C . GLU B 1 29 ? -5.367 -13.555 2.141 1 90.12 29 GLU B C 1
ATOM 1268 O O . GLU B 1 29 ? -4.172 -13.859 2.227 1 90.12 29 GLU B O 1
ATOM 1273 N N . PRO B 1 30 ? -5.871 -12.414 1.854 1 95.12 30 PRO B N 1
ATOM 1274 C CA . PRO B 1 30 ? -4.863 -11.383 1.58 1 95.12 30 PRO B CA 1
ATOM 1275 C C . PRO B 1 30 ? -4.176 -10.883 2.848 1 95.12 30 PRO B C 1
ATOM 1277 O O . PRO B 1 30 ? -4.816 -10.75 3.893 1 95.12 30 PRO B O 1
ATOM 1280 N N . ALA B 1 31 ? -2.92 -10.695 2.697 1 95.81 31 ALA B N 1
ATOM 1281 C CA . ALA B 1 31 ? -2.182 -9.969 3.729 1 95.81 31 ALA B CA 1
ATOM 1282 C C . ALA B 1 31 ? -2.514 -8.484 3.693 1 95.81 31 ALA B C 1
ATOM 1284 O O . ALA B 1 31 ? -2.559 -7.828 4.738 1 95.81 31 ALA B O 1
ATOM 1285 N N . SER B 1 32 ? -2.789 -7.98 2.502 1 97.06 32 SER B N 1
ATOM 1286 C CA . SER B 1 32 ? -3.166 -6.582 2.326 1 97.06 32 SER B CA 1
ATOM 1287 C C . SER B 1 32 ? -3.988 -6.387 1.058 1 97.06 32 SER B C 1
ATOM 1289 O O . SER B 1 32 ? -3.85 -7.145 0.098 1 97.06 32 SER B O 1
ATOM 1291 N N . VAL B 1 33 ? -4.812 -5.414 1.076 1 97.94 33 VAL B N 1
ATOM 1292 C CA . VAL B 1 33 ? -5.598 -4.949 -0.063 1 97.94 33 VAL B CA 1
ATOM 1293 C C . VAL B 1 33 ? -5.5 -3.428 -0.168 1 97.94 33 VAL B C 1
ATOM 1295 O O . VAL B 1 33 ? -5.797 -2.713 0.792 1 97.94 33 VAL B O 1
ATOM 1298 N N . CYS B 1 34 ? -5.148 -2.943 -1.308 1 98.5 34 CYS B N 1
ATOM 1299 C CA . CYS B 1 34 ? -5.016 -1.503 -1.499 1 98.5 34 CYS B CA 1
ATOM 1300 C C . CYS B 1 34 ? -5.941 -1.014 -2.609 1 98.5 34 CYS B C 1
ATOM 1302 O O . CYS B 1 34 ? -5.973 -1.594 -3.695 1 98.5 34 CYS B O 1
ATOM 1304 N N . LEU B 1 35 ? -6.605 0.006 -2.33 1 97.88 35 LEU B N 1
ATOM 1305 C CA . LEU B 1 35 ? -7.559 0.634 -3.238 1 97.88 35 LEU B CA 1
ATOM 1306 C C . LEU B 1 35 ? -7.027 1.971 -3.744 1 97.88 35 LEU B C 1
ATOM 1308 O O . LEU B 1 35 ? -6.57 2.801 -2.955 1 97.88 35 LEU B O 1
ATOM 1312 N N . THR B 1 36 ? -7.078 2.102 -5.02 1 97.25 36 THR B N 1
ATOM 1313 C CA . THR B 1 36 ? -6.668 3.361 -5.629 1 97.25 36 THR B CA 1
ATOM 1314 C C . THR B 1 36 ? -7.766 3.902 -6.543 1 97.25 36 THR B C 1
ATOM 1316 O O . THR B 1 36 ? -7.805 3.584 -7.73 1 97.25 36 THR B O 1
ATOM 1319 N N . PRO B 1 37 ? -8.531 4.816 -6.027 1 94.56 37 PRO B N 1
ATOM 1320 C CA . PRO B 1 37 ? -9.703 5.27 -6.781 1 94.56 37 PRO B CA 1
ATOM 1321 C C . PRO B 1 37 ? -9.328 6.008 -8.062 1 94.56 37 PRO B C 1
ATOM 1323 O O . PRO B 1 37 ? -10 5.852 -9.086 1 94.56 37 PRO B O 1
ATOM 1326 N N . GLY B 1 38 ? -8.273 6.77 -8.039 1 92.56 38 GLY B N 1
ATOM 1327 C CA . GLY B 1 38 ? -7.902 7.555 -9.203 1 92.56 38 GLY B CA 1
ATOM 1328 C C . GLY B 1 38 ? -7.691 6.715 -10.445 1 92.56 38 GLY B C 1
ATOM 1329 O O . GLY B 1 38 ? -7.934 7.176 -11.562 1 92.56 38 GLY B O 1
ATOM 1330 N N . THR B 1 39 ? -7.27 5.484 -10.289 1 93.88 39 THR B N 1
ATOM 1331 C CA . THR B 1 39 ? -7.012 4.602 -11.422 1 93.88 39 THR B CA 1
ATOM 1332 C C . THR B 1 39 ? -8 3.439 -11.438 1 93.88 39 THR B C 1
ATOM 1334 O O . THR B 1 39 ? -7.848 2.5 -12.219 1 93.88 39 THR B O 1
ATOM 1337 N N . SER B 1 40 ? -8.945 3.48 -10.516 1 94.81 40 SER B N 1
ATOM 1338 C CA . SER B 1 40 ? -9.891 2.375 -10.375 1 94.81 40 SER B CA 1
ATOM 1339 C C . SER B 1 40 ? -9.156 1.039 -10.266 1 94.81 40 SER B C 1
ATOM 1341 O O . SER B 1 40 ? -9.445 0.104 -11.016 1 94.81 40 SER B O 1
ATOM 1343 N N . SER B 1 41 ? -8.312 0.96 -9.234 1 97.25 41 SER B N 1
ATOM 1344 C CA . SER B 1 41 ? -7.469 -0.225 -9.133 1 97.25 41 SER B CA 1
ATOM 1345 C C . SER B 1 41 ? -7.52 -0.826 -7.73 1 97.25 41 SER B C 1
ATOM 1347 O O . SER B 1 41 ? -7.707 -0.107 -6.75 1 97.25 41 SER B O 1
ATOM 1349 N N . VAL B 1 42 ? -7.367 -2.125 -7.703 1 97.94 42 VAL B N 1
ATOM 1350 C CA . VAL B 1 42 ? -7.227 -2.93 -6.492 1 97.94 42 VAL B CA 1
ATOM 1351 C C . VAL B 1 42 ? -5.91 -3.701 -6.535 1 97.94 42 VAL B C 1
ATOM 1353 O O . VAL B 1 42 ? -5.625 -4.402 -7.508 1 97.94 42 VAL B O 1
ATOM 1356 N N . SER B 1 43 ? -5.121 -3.521 -5.512 1 98.62 43 SER B N 1
ATOM 1357 C CA . SER B 1 43 ? -3.922 -4.336 -5.352 1 98.62 43 SER B CA 1
ATOM 1358 C C . SER B 1 43 ? -4.078 -5.332 -4.207 1 98.62 43 SER B C 1
ATOM 1360 O O . SER B 1 43 ? -4.504 -4.965 -3.111 1 98.62 43 SER B O 1
ATOM 1362 N N . ILE B 1 44 ? -3.68 -6.551 -4.441 1 97.94 44 ILE B N 1
ATOM 1363 C CA . ILE B 1 44 ? -3.828 -7.617 -3.455 1 97.94 44 ILE B CA 1
ATOM 1364 C C . ILE B 1 44 ? -2.48 -8.297 -3.227 1 97.94 44 ILE B C 1
ATOM 1366 O O . ILE B 1 44 ? -1.808 -8.688 -4.184 1 97.94 44 ILE B O 1
ATOM 1370 N N . GLN B 1 45 ? -2.098 -8.344 -1.986 1 97.69 45 GLN B N 1
ATOM 1371 C CA . GLN B 1 45 ? -0.981 -9.188 -1.573 1 97.69 45 GLN B CA 1
ATOM 1372 C C . GLN B 1 45 ? -1.469 -10.391 -0.776 1 97.69 45 GLN B C 1
ATOM 1374 O O . GLN B 1 45 ? -1.953 -10.242 0.348 1 97.69 45 GLN B O 1
ATOM 1379 N N . PRO B 1 46 ? -1.275 -11.594 -1.38 1 96.56 46 PRO B N 1
ATOM 1380 C CA . PRO B 1 46 ? -1.695 -12.781 -0.64 1 96.56 46 PRO B CA 1
ATOM 1381 C C . PRO B 1 46 ? -0.891 -13 0.641 1 96.56 46 PRO B C 1
ATOM 1383 O O . PRO B 1 46 ? 0.299 -12.672 0.688 1 96.56 46 PRO B O 1
ATOM 1386 N N . SER B 1 47 ? -1.632 -13.531 1.646 1 94.44 47 SER B N 1
ATOM 1387 C CA . SER B 1 47 ? -0.96 -13.914 2.885 1 94.44 47 SER B CA 1
ATOM 1388 C C . SER B 1 47 ? -0.36 -15.312 2.777 1 94.44 47 SER B C 1
ATOM 1390 O O . SER B 1 47 ? -0.958 -16.281 3.234 1 94.44 47 SER B O 1
ATOM 1392 N N . VAL B 1 48 ? 0.786 -15.398 2.17 1 94.44 48 VAL B N 1
ATOM 1393 C CA . VAL B 1 48 ? 1.473 -16.672 2.016 1 94.44 48 VAL B CA 1
ATOM 1394 C C . VAL B 1 48 ? 2.932 -16.531 2.445 1 94.44 48 VAL B C 1
ATOM 1396 O O . VAL B 1 48 ? 3.441 -15.422 2.572 1 94.44 48 VAL B O 1
ATOM 1399 N N . GLY B 1 49 ? 3.58 -17.562 2.768 1 93.94 49 GLY B N 1
ATOM 1400 C CA . GLY B 1 49 ? 4.996 -17.562 3.104 1 93.94 49 GLY B CA 1
ATOM 1401 C C . GLY B 1 49 ? 5.891 -17.266 1.915 1 93.94 49 GLY B C 1
ATOM 1402 O O . GLY B 1 49 ? 5.484 -16.562 0.986 1 93.94 49 GLY B O 1
ATOM 1403 N N . ARG B 1 50 ? 7.098 -17.734 1.965 1 95.69 50 ARG B N 1
ATOM 1404 C CA . ARG B 1 50 ? 8.094 -17.375 0.962 1 95.69 50 ARG B CA 1
ATOM 1405 C C . ARG B 1 50 ? 8.508 -18.594 0.143 1 95.69 50 ARG B C 1
ATOM 1407 O O . ARG B 1 50 ? 9.555 -18.594 -0.51 1 95.69 50 ARG B O 1
ATOM 1414 N N . ASP B 1 51 ? 7.699 -19.703 0.226 1 96.94 51 ASP B N 1
ATOM 1415 C CA . ASP B 1 51 ? 7.922 -20.844 -0.642 1 96.94 51 ASP B CA 1
ATOM 1416 C C . ASP B 1 51 ? 7.527 -20.531 -2.084 1 96.94 51 ASP B C 1
ATOM 1418 O O . ASP B 1 51 ? 6.391 -20.141 -2.35 1 96.94 51 ASP B O 1
ATOM 1422 N N . PRO B 1 52 ? 8.438 -20.797 -3.014 1 97.62 52 PRO B N 1
ATOM 1423 C CA . PRO B 1 52 ? 8.195 -20.359 -4.395 1 97.62 52 PRO B CA 1
ATOM 1424 C C . PRO B 1 52 ? 6.938 -20.984 -4.992 1 97.62 52 PRO B C 1
ATOM 1426 O O . PRO B 1 52 ? 6.148 -20.281 -5.641 1 97.62 52 PRO B O 1
ATOM 1429 N N . VAL B 1 53 ? 6.742 -22.203 -4.762 1 96.88 5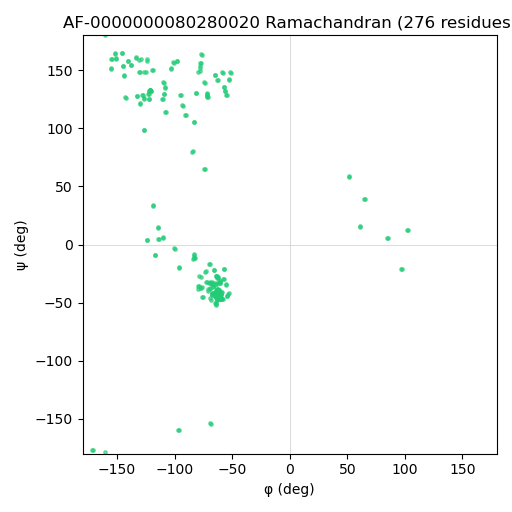3 VAL B N 1
ATOM 1430 C CA . VAL B 1 53 ? 5.602 -22.891 -5.355 1 96.88 53 VAL B CA 1
ATOM 1431 C C . VAL B 1 53 ? 4.305 -22.344 -4.773 1 96.88 53 VAL B C 1
ATOM 1433 O O . VAL B 1 53 ? 3.35 -22.078 -5.512 1 96.88 53 VAL B O 1
ATOM 1436 N N . THR B 1 54 ? 4.32 -22.125 -3.486 1 96.5 54 THR B N 1
ATOM 1437 C CA . THR B 1 54 ? 3.156 -21.562 -2.807 1 96.5 54 THR B CA 1
ATOM 1438 C C . THR B 1 54 ? 2.889 -20.141 -3.277 1 96.5 54 THR B C 1
ATOM 1440 O O . THR B 1 54 ? 1.739 -19.766 -3.516 1 96.5 54 THR B O 1
ATOM 1443 N N . VAL B 1 55 ? 3.906 -19.375 -3.422 1 98.12 55 VAL B N 1
ATOM 1444 C CA . VAL B 1 55 ? 3.789 -17.984 -3.85 1 98.12 55 VAL B CA 1
ATOM 1445 C C . VAL B 1 55 ? 3.229 -17.922 -5.27 1 98.12 55 VAL B C 1
ATOM 1447 O O . VAL B 1 55 ? 2.223 -17.25 -5.52 1 98.12 55 VAL B O 1
ATOM 1450 N N . ILE B 1 56 ? 3.859 -18.656 -6.121 1 98.19 56 ILE B N 1
ATOM 1451 C CA . ILE B 1 56 ? 3.449 -18.641 -7.52 1 98.19 56 ILE B CA 1
ATOM 1452 C C . ILE B 1 56 ? 2.023 -19.172 -7.652 1 98.19 56 ILE B C 1
ATOM 1454 O O . ILE B 1 56 ? 1.191 -18.562 -8.336 1 98.19 56 ILE B O 1
ATOM 1458 N N . GLY B 1 57 ? 1.771 -20.281 -6.992 1 97.56 57 GLY B N 1
ATOM 1459 C CA . GLY B 1 57 ? 0.419 -20.812 -7 1 97.56 57 GLY B CA 1
ATOM 1460 C C . GLY B 1 57 ? -0.624 -19.812 -6.535 1 97.56 57 GLY B C 1
ATOM 1461 O O . GLY B 1 57 ? -1.687 -19.688 -7.148 1 97.56 57 GLY B O 1
ATOM 1462 N N . SER B 1 58 ? -0.344 -19.109 -5.465 1 96.75 58 SER B N 1
ATOM 1463 C CA . SER B 1 58 ? -1.278 -18.125 -4.934 1 96.75 58 SER B CA 1
ATOM 1464 C C . SER B 1 58 ? -1.553 -17.016 -5.945 1 96.75 58 SER B C 1
ATOM 1466 O O . SER B 1 58 ? -2.695 -16.578 -6.102 1 96.75 58 SER B O 1
ATOM 1468 N N . LEU B 1 59 ? -0.532 -16.547 -6.664 1 98.25 59 LEU B N 1
ATOM 1469 C CA . LEU B 1 59 ? -0.707 -15.516 -7.68 1 98.25 59 LEU B CA 1
ATOM 1470 C C . LEU B 1 59 ? -1.615 -16 -8.805 1 98.25 59 LEU B C 1
ATOM 1472 O O . LEU B 1 59 ? -2.516 -15.281 -9.234 1 98.25 59 LEU B O 1
ATOM 1476 N N . LEU B 1 60 ? -1.374 -17.203 -9.18 1 97.38 60 LEU B N 1
ATOM 1477 C CA . LEU B 1 60 ? -2.141 -17.766 -10.281 1 97.38 60 LEU B CA 1
ATOM 1478 C C . LEU B 1 60 ? -3.594 -18 -9.883 1 97.38 60 LEU B C 1
ATOM 1480 O O . LEU B 1 60 ? -4.508 -17.734 -10.664 1 97.38 60 LEU B O 1
ATOM 1484 N N . VAL B 1 61 ? -3.834 -18.422 -8.688 1 96.75 61 VAL B N 1
ATOM 1485 C CA . VAL B 1 61 ? -5.199 -18.641 -8.219 1 96.75 61 VAL B CA 1
ATOM 1486 C C . VAL B 1 61 ? -5.93 -17.297 -8.117 1 96.75 61 VAL B C 1
ATOM 1488 O O . VAL B 1 61 ? -7.066 -17.172 -8.578 1 96.75 61 VAL B O 1
ATOM 1491 N N . TRP B 1 62 ? -5.316 -16.297 -7.613 1 96.88 62 TRP B N 1
ATOM 1492 C CA . TRP B 1 62 ? -5.93 -14.984 -7.426 1 96.88 62 TRP B CA 1
ATOM 1493 C C . TRP B 1 62 ? -6.309 -14.367 -8.766 1 96.88 62 TRP B C 1
ATOM 1495 O O . TRP B 1 62 ? -7.254 -13.578 -8.852 1 96.88 62 TRP B O 1
ATOM 1505 N N . THR B 1 63 ? -5.59 -14.758 -9.766 1 96.94 63 THR B N 1
ATOM 1506 C CA . THR B 1 63 ? -5.785 -14.008 -11.008 1 96.94 63 THR B CA 1
ATOM 1507 C C . THR B 1 63 ? -6.496 -14.867 -12.047 1 96.94 63 THR B C 1
ATOM 1509 O O . THR B 1 63 ? -6.695 -14.43 -13.188 1 96.94 63 THR B O 1
ATOM 1512 N N . HIS B 1 64 ? -6.891 -15.977 -11.672 1 93.19 64 HIS B N 1
ATOM 1513 C CA . HIS B 1 64 ? -7.379 -16.969 -12.625 1 93.19 64 HIS B CA 1
ATOM 1514 C C . HIS B 1 64 ? -8.625 -16.469 -13.352 1 93.19 64 HIS B C 1
ATOM 1516 O O . HIS B 1 64 ? -8.883 -16.859 -14.492 1 93.19 64 HIS B O 1
ATOM 1522 N N . SER B 1 65 ? -9.398 -15.633 -12.75 1 92.56 65 SER B N 1
ATOM 1523 C CA . SER B 1 65 ? -10.664 -15.203 -13.336 1 92.56 65 SER B CA 1
ATOM 1524 C C . SER B 1 65 ? -10.539 -13.836 -14 1 92.56 65 SER B C 1
ATOM 1526 O O . SER B 1 65 ? -11.508 -13.32 -14.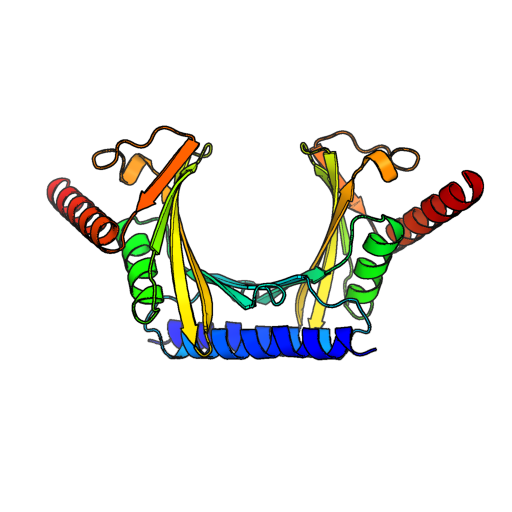562 1 92.56 65 SER B O 1
ATOM 1528 N N . LEU B 1 66 ? -9.414 -13.227 -13.906 1 96.44 66 LEU B N 1
ATOM 1529 C CA . LEU B 1 66 ? -9.242 -11.898 -14.477 1 96.44 66 LEU B CA 1
ATOM 1530 C C . LEU B 1 66 ? -9.047 -11.977 -15.984 1 96.44 66 LEU B C 1
ATOM 1532 O O . LEU B 1 66 ? -8.641 -13.016 -16.516 1 96.44 66 LEU B O 1
ATOM 1536 N N . THR B 1 67 ? -9.406 -10.938 -16.703 1 96.81 67 THR B N 1
ATOM 1537 C CA . THR B 1 67 ? -9.195 -10.859 -18.141 1 96.81 67 THR B CA 1
ATOM 1538 C C . THR B 1 67 ? -7.988 -9.984 -18.469 1 96.81 67 THR B C 1
ATOM 1540 O O . THR B 1 67 ? -7.574 -9.164 -17.641 1 96.81 67 THR B O 1
ATOM 1543 N N . GLY B 1 68 ? -7.406 -10.195 -19.641 1 97 68 GLY B N 1
ATOM 1544 C CA . GLY B 1 68 ? -6.27 -9.391 -20.062 1 97 68 GLY B CA 1
ATOM 1545 C C . GLY B 1 68 ? -5.051 -9.586 -19.172 1 97 68 GLY B C 1
ATOM 1546 O O . GLY B 1 68 ? -4.352 -8.617 -18.859 1 97 68 GLY B O 1
ATOM 1547 N N . LEU B 1 69 ? -4.82 -10.82 -18.75 1 97.06 69 LEU B N 1
ATOM 1548 C CA . LEU B 1 69 ? -3.793 -11.125 -17.766 1 97.06 69 LEU B CA 1
ATOM 1549 C C . LEU B 1 69 ? -2.398 -10.969 -18.359 1 97.06 69 LEU B C 1
ATOM 1551 O O . LEU B 1 69 ? -2.117 -11.477 -19.438 1 97.06 69 LEU B O 1
ATOM 1555 N N . HIS B 1 70 ? -1.604 -10.188 -17.656 1 97.44 70 HIS B N 1
ATOM 1556 C CA . HIS B 1 70 ? -0.186 -10.055 -17.969 1 97.44 70 HIS B CA 1
ATOM 1557 C C . HIS B 1 70 ? 0.638 -9.867 -16.703 1 97.44 70 HIS B C 1
ATOM 1559 O O . HIS B 1 70 ? 0.084 -9.617 -15.625 1 97.44 70 HIS B O 1
ATOM 1565 N N . GLY B 1 71 ? 1.963 -10.062 -16.844 1 98.44 71 GLY B N 1
ATOM 1566 C CA . GLY B 1 71 ? 2.764 -10 -15.625 1 98.44 71 GLY B CA 1
ATOM 1567 C C . GLY B 1 71 ? 4.191 -9.555 -15.875 1 98.44 71 GLY B C 1
ATOM 1568 O O . GLY B 1 71 ? 4.625 -9.453 -17.031 1 98.44 71 GLY B O 1
ATOM 1569 N N . ASP B 1 72 ? 4.766 -9.211 -14.812 1 98.62 72 ASP B N 1
ATOM 1570 C CA . ASP B 1 72 ? 6.195 -8.922 -14.797 1 98.62 72 ASP B CA 1
ATOM 1571 C C . ASP B 1 72 ? 6.855 -9.461 -13.531 1 98.62 72 ASP B C 1
ATOM 1573 O O . ASP B 1 72 ? 6.168 -9.789 -12.555 1 98.62 72 ASP B O 1
ATOM 1577 N N . TRP B 1 73 ? 8.148 -9.641 -13.664 1 98.38 73 TRP B N 1
ATOM 1578 C CA . TRP B 1 73 ? 8.938 -9.992 -12.492 1 98.38 73 TRP B CA 1
ATOM 1579 C C . TRP B 1 73 ? 10.258 -9.219 -12.477 1 98.38 73 TRP B C 1
ATOM 1581 O O . TRP B 1 73 ? 10.664 -8.648 -13.484 1 98.38 73 TRP B O 1
ATOM 1591 N N . TRP B 1 74 ? 10.656 -9.117 -11.203 1 97.69 74 TRP B N 1
ATOM 1592 C CA . TRP B 1 74 ? 11.789 -8.234 -10.938 1 97.69 74 TRP B CA 1
ATOM 1593 C C . TRP B 1 74 ? 12.703 -8.82 -9.867 1 97.69 74 TRP B C 1
ATOM 1595 O O . TRP B 1 74 ? 12.242 -9.188 -8.781 1 97.69 74 TRP B O 1
ATOM 1605 N N . HIS B 1 75 ? 14.039 -8.922 -10.281 1 98.56 75 HIS B N 1
ATOM 1606 C CA . HIS B 1 75 ? 15.047 -9.25 -9.281 1 98.56 75 HIS B CA 1
ATOM 1607 C C . HIS B 1 75 ? 15.5 -8 -8.523 1 98.56 75 HIS B C 1
ATOM 1609 O O . HIS B 1 75 ? 16.359 -7.258 -9 1 98.56 75 HIS B O 1
ATOM 1615 N N . THR B 1 76 ? 15.016 -7.926 -7.297 1 97.5 76 THR B N 1
ATOM 1616 C CA . THR B 1 76 ? 15.234 -6.684 -6.559 1 97.5 76 THR B CA 1
ATOM 1617 C C . THR B 1 76 ? 16.672 -6.605 -6.035 1 97.5 76 THR B C 1
ATOM 1619 O O . THR B 1 76 ? 17.344 -7.629 -5.902 1 97.5 76 THR B O 1
ATOM 1622 N N . SER B 1 77 ? 17.062 -5.371 -5.648 1 94.38 77 SER B N 1
ATOM 1623 C CA . SER B 1 77 ? 18.391 -5.172 -5.066 1 94.38 77 SER B CA 1
ATOM 1624 C C . SER B 1 77 ? 18.516 -5.887 -3.725 1 94.38 77 SER B C 1
ATOM 1626 O O . SER B 1 77 ? 19.625 -6.27 -3.324 1 94.38 77 SER B O 1
ATOM 1628 N N . ALA B 1 78 ? 17.375 -6.168 -3.074 1 94.88 78 ALA B N 1
ATOM 1629 C CA . ALA B 1 78 ? 17.359 -6.836 -1.774 1 94.88 78 ALA B CA 1
ATOM 1630 C C . ALA B 1 78 ? 17.469 -8.352 -1.934 1 94.88 78 ALA B C 1
ATOM 1632 O O . ALA B 1 78 ? 17.609 -9.078 -0.947 1 94.88 78 ALA B O 1
ATOM 1633 N N . GLY B 1 79 ? 17.375 -8.82 -3.164 1 97.19 79 GLY B N 1
ATOM 1634 C CA . GLY B 1 79 ? 17.641 -10.227 -3.393 1 97.19 79 GLY B CA 1
ATOM 1635 C C . GLY B 1 79 ? 16.375 -11.055 -3.57 1 97.19 79 GLY B C 1
ATOM 1636 O O . GLY B 1 79 ? 16.438 -12.281 -3.576 1 97.19 79 GLY B O 1
ATOM 1637 N N . ASP B 1 80 ? 15.258 -10.375 -3.752 1 98.5 80 ASP B N 1
ATOM 1638 C CA . ASP B 1 80 ? 14.008 -11.094 -3.945 1 98.5 80 ASP B CA 1
ATOM 1639 C C . ASP B 1 80 ? 13.594 -11.094 -5.418 1 98.5 80 ASP B C 1
ATOM 1641 O O . ASP B 1 80 ? 13.969 -10.195 -6.172 1 98.5 80 ASP B O 1
ATOM 1645 N N . LEU B 1 81 ? 12.898 -12.109 -5.762 1 98.69 81 LEU B N 1
ATOM 1646 C CA . LEU B 1 81 ? 12.109 -12.078 -6.984 1 98.69 81 LEU B CA 1
ATOM 1647 C C . LEU B 1 81 ? 10.695 -11.57 -6.711 1 98.69 81 LEU B C 1
ATOM 1649 O O . LEU B 1 81 ? 9.914 -12.227 -6.016 1 98.69 81 LEU B O 1
ATOM 1653 N N . HIS B 1 82 ? 10.414 -10.43 -7.195 1 98.75 82 HIS B N 1
ATOM 1654 C CA . HIS B 1 82 ? 9.078 -9.852 -7.082 1 98.75 82 HIS B CA 1
ATOM 1655 C C . HIS B 1 82 ? 8.242 -10.148 -8.32 1 98.75 82 HIS B C 1
ATOM 1657 O O . HIS B 1 82 ? 8.703 -9.961 -9.445 1 98.75 82 HIS B O 1
ATOM 1663 N N . ILE B 1 83 ? 7.098 -10.656 -8.109 1 98.81 83 ILE B N 1
ATOM 1664 C CA . ILE B 1 83 ? 6.215 -11.016 -9.211 1 98.81 83 ILE B CA 1
ATOM 1665 C C . ILE B 1 83 ? 4.898 -10.25 -9.094 1 98.81 83 ILE B C 1
ATOM 1667 O O . ILE B 1 83 ? 4.309 -10.18 -8.008 1 98.81 83 ILE B O 1
ATOM 1671 N N . THR B 1 84 ? 4.496 -9.695 -10.141 1 98.81 84 THR B N 1
ATOM 1672 C CA . THR B 1 84 ? 3.207 -9.016 -10.203 1 98.81 84 THR B CA 1
ATOM 1673 C C . THR B 1 84 ? 2.393 -9.516 -11.391 1 98.81 84 THR B C 1
ATOM 1675 O O . THR B 1 84 ? 2.906 -9.586 -12.508 1 98.81 84 THR B O 1
ATOM 1678 N N . LEU B 1 85 ? 1.181 -9.898 -11.156 1 98.81 85 LEU B N 1
ATOM 1679 C CA . LEU B 1 85 ? 0.213 -10.172 -12.219 1 98.81 85 LEU B CA 1
ATOM 1680 C C . LEU B 1 85 ? -0.876 -9.102 -12.25 1 98.81 85 LEU B C 1
ATOM 1682 O O . LEU B 1 85 ? -1.355 -8.672 -11.195 1 98.81 85 LEU B O 1
ATOM 1686 N N . HIS B 1 86 ? -1.229 -8.734 -13.469 1 98.44 86 HIS B N 1
ATOM 1687 C CA . HIS B 1 86 ? -2.242 -7.719 -13.711 1 98.44 86 HIS B CA 1
ATOM 1688 C C . HIS B 1 86 ? -3.414 -8.281 -14.508 1 98.44 86 HIS B C 1
ATOM 1690 O O . HIS B 1 86 ? -3.223 -9.133 -15.383 1 98.44 86 HIS B O 1
ATOM 1696 N N . GLY B 1 87 ? -4.531 -7.715 -14.266 1 98.31 87 GLY B N 1
ATOM 1697 C CA . GLY B 1 87 ? -5.707 -8.031 -15.055 1 98.31 87 GLY B CA 1
ATOM 1698 C C . GLY B 1 87 ? -6.887 -7.129 -14.758 1 98.31 87 GLY B C 1
ATOM 1699 O O . GLY B 1 87 ? -6.742 -6.113 -14.078 1 98.31 87 GLY B O 1
ATOM 1700 N N . ARG B 1 88 ? -7.996 -7.465 -15.43 1 98 88 ARG B N 1
ATOM 1701 C CA . ARG B 1 88 ? -9.242 -6.734 -15.227 1 98 88 ARG B CA 1
ATOM 1702 C C . ARG B 1 88 ? -10.273 -7.602 -14.516 1 98 88 ARG B C 1
ATOM 1704 O O . ARG B 1 88 ? -10.469 -8.766 -14.867 1 98 88 ARG B O 1
ATOM 1711 N N . GLY B 1 89 ? -10.711 -6.992 -13.414 1 95.31 89 GLY B N 1
ATOM 1712 C CA . GLY B 1 89 ? -11.773 -7.645 -12.656 1 95.31 89 GLY B CA 1
ATOM 1713 C C . GLY B 1 89 ? -13.156 -7.129 -13.008 1 95.31 89 GLY B C 1
ATOM 1714 O O . GLY B 1 89 ? -13.375 -6.613 -14.102 1 95.31 89 GLY B O 1
ATOM 1715 N N . PRO B 1 90 ? -14.078 -7.375 -12.07 1 88.5 90 PRO B N 1
ATOM 1716 C CA . PRO B 1 90 ? -15.445 -6.887 -12.273 1 88.5 90 PRO B CA 1
ATOM 1717 C C . PRO B 1 90 ? -15.5 -5.395 -12.578 1 88.5 90 PRO B C 1
ATOM 1719 O O . PRO B 1 90 ? -14.703 -4.617 -12.047 1 88.5 90 PRO B O 1
ATOM 1722 N N . SER B 1 91 ? -16.453 -5.027 -13.516 1 89.94 91 SER B N 1
ATOM 1723 C CA . SER B 1 91 ? -16.703 -3.646 -13.906 1 89.94 91 SER B CA 1
ATOM 1724 C C . SER B 1 91 ? -15.461 -3.008 -14.516 1 89.94 91 SER B C 1
ATOM 1726 O O . SER B 1 91 ? -15.305 -1.785 -14.469 1 89.94 91 SER B O 1
ATOM 1728 N N . GLY B 1 92 ? -14.523 -3.842 -14.875 1 94.56 92 GLY B N 1
ATOM 1729 C CA . GLY B 1 92 ? -13.352 -3.336 -15.578 1 94.56 92 GLY B CA 1
ATOM 1730 C C . GLY B 1 92 ? -12.273 -2.814 -14.648 1 94.56 92 GLY B C 1
ATOM 1731 O O . GLY B 1 92 ? -11.289 -2.23 -15.094 1 94.56 92 GLY B O 1
ATOM 1732 N N . ALA B 1 93 ? -12.484 -2.984 -13.336 1 96.5 93 ALA B N 1
ATOM 1733 C CA . ALA B 1 93 ? -11.477 -2.539 -12.383 1 96.5 93 ALA B CA 1
ATOM 1734 C C . ALA B 1 93 ? -10.125 -3.199 -12.664 1 96.5 93 ALA B C 1
ATOM 1736 O O . ALA B 1 93 ? -10.062 -4.391 -12.977 1 96.5 93 ALA B O 1
ATOM 1737 N N . ARG B 1 94 ? -9.109 -2.363 -12.609 1 98.38 94 ARG B N 1
ATOM 1738 C CA . ARG B 1 94 ? -7.762 -2.914 -12.688 1 98.38 94 ARG B CA 1
ATOM 1739 C C . ARG B 1 94 ? -7.395 -3.654 -11.406 1 98.38 94 ARG B C 1
ATOM 1741 O O . ARG B 1 94 ? -7.613 -3.145 -10.305 1 98.38 94 ARG B O 1
ATOM 1748 N N . VAL B 1 95 ? -6.898 -4.879 -11.555 1 98.56 95 VAL B N 1
ATOM 1749 C CA . VAL B 1 95 ? -6.488 -5.688 -10.414 1 98.56 95 VAL B CA 1
ATOM 1750 C C . VAL B 1 95 ? -5.027 -6.105 -10.57 1 98.56 95 VAL B C 1
ATOM 1752 O O . VAL B 1 95 ? -4.617 -6.566 -11.641 1 98.56 95 VAL B O 1
ATOM 1755 N N . LYS B 1 96 ? -4.312 -5.848 -9.508 1 98.31 96 LYS B N 1
ATOM 1756 C CA . LYS B 1 96 ? -2.932 -6.32 -9.43 1 98.31 96 LYS B CA 1
ATOM 1757 C C . LYS B 1 96 ? -2.727 -7.227 -8.219 1 98.31 96 LYS B C 1
ATOM 1759 O O . LYS B 1 96 ? -3.211 -6.93 -7.129 1 98.31 96 LYS B O 1
ATOM 1764 N N . VAL B 1 97 ? -2.094 -8.32 -8.453 1 98.62 97 VAL B N 1
ATOM 1765 C CA . VAL B 1 97 ? -1.727 -9.242 -7.383 1 98.62 97 VAL B CA 1
ATOM 1766 C C . VAL B 1 97 ? -0.214 -9.461 -7.383 1 98.62 97 VAL B C 1
ATOM 1768 O O . VAL B 1 97 ? 0.389 -9.672 -8.438 1 98.62 97 VAL B O 1
ATOM 1771 N N . TYR B 1 98 ? 0.34 -9.344 -6.176 1 98.69 98 TYR B N 1
ATOM 1772 C CA . TYR B 1 98 ? 1.797 -9.414 -6.164 1 98.69 98 TYR B CA 1
ATOM 1773 C C . TYR B 1 98 ? 2.299 -10.117 -4.91 1 98.69 98 TYR B C 1
ATOM 1775 O O . TYR B 1 98 ? 1.599 -10.172 -3.898 1 98.69 98 TYR B O 1
ATOM 1783 N N . SER B 1 99 ? 3.441 -10.695 -5.027 1 98.44 99 SER B N 1
ATOM 1784 C CA . SER B 1 99 ? 4.172 -11.344 -3.943 1 98.44 99 SER B CA 1
ATOM 1785 C C . SER B 1 99 ? 5.652 -11.5 -4.289 1 98.44 99 SER B C 1
ATOM 1787 O O . SER B 1 99 ? 6.125 -10.938 -5.281 1 98.44 99 SER B O 1
ATOM 1789 N N . SER B 1 100 ? 6.398 -12.07 -3.381 1 98.56 100 SER B N 1
ATOM 1790 C CA . SER B 1 100 ? 7.824 -12.234 -3.625 1 98.56 100 SER B CA 1
ATOM 1791 C C . SER B 1 100 ? 8.391 -13.398 -2.824 1 98.56 100 SER B C 1
ATOM 1793 O O . SER B 1 100 ? 7.77 -13.867 -1.867 1 98.56 100 SER B O 1
ATOM 1795 N N . PHE B 1 101 ? 9.539 -13.867 -3.318 1 98.44 101 PHE B N 1
ATOM 1796 C CA . PHE B 1 101 ? 10.344 -14.852 -2.604 1 98.44 101 PHE B CA 1
ATOM 1797 C C . PHE B 1 101 ? 11.82 -14.695 -2.939 1 98.44 101 PHE B C 1
ATOM 1799 O O . PHE B 1 101 ? 12.172 -14 -3.896 1 98.44 101 PHE B O 1
ATOM 1806 N N . PRO B 1 102 ? 12.641 -15.242 -2.061 1 98.44 102 PRO B N 1
ATOM 1807 C CA . PRO B 1 102 ? 14.07 -15.078 -2.35 1 98.44 102 PRO B CA 1
ATOM 1808 C C . PRO B 1 102 ? 14.461 -15.617 -3.723 1 98.44 102 PRO B C 1
ATOM 1810 O O . PRO B 1 102 ? 14.164 -16.781 -4.035 1 98.44 102 PRO B O 1
ATOM 1813 N N . TYR B 1 103 ? 15.172 -14.844 -4.445 1 98.31 103 TYR B N 1
ATOM 1814 C CA . TYR B 1 103 ? 15.578 -15.203 -5.797 1 98.31 103 TYR B CA 1
ATOM 1815 C C . TYR B 1 103 ? 16.422 -16.469 -5.789 1 98.31 103 TYR B C 1
ATOM 1817 O O . TYR B 1 103 ? 16.359 -17.281 -6.723 1 98.31 103 TYR B O 1
ATOM 1825 N N . SER B 1 104 ? 17.188 -16.656 -4.746 1 97.12 104 SER B N 1
ATOM 1826 C CA . SER B 1 104 ? 18.094 -17.797 -4.629 1 97.12 104 SER B CA 1
ATOM 1827 C C . SER B 1 104 ? 17.328 -19.109 -4.766 1 97.12 104 SER B C 1
ATOM 1829 O O . SER B 1 104 ? 17.891 -20.125 -5.203 1 97.12 104 SER B O 1
ATOM 1831 N N . ARG B 1 105 ? 16.062 -19.047 -4.531 1 96.75 105 ARG B N 1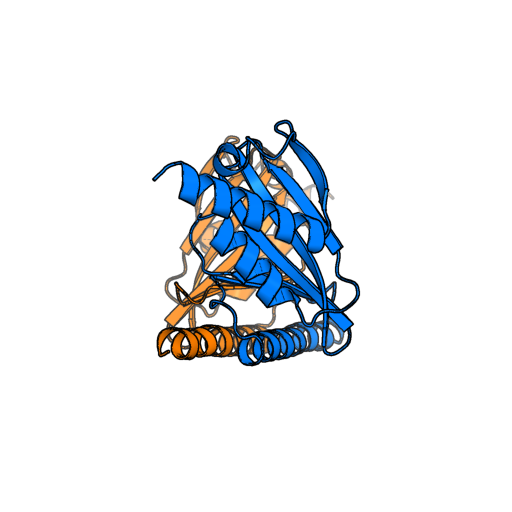
ATOM 1832 C CA . ARG B 1 105 ? 15.258 -20.266 -4.582 1 96.75 105 ARG B CA 1
ATOM 1833 C C . ARG B 1 105 ? 14.859 -20.594 -6.016 1 96.75 105 ARG B C 1
ATOM 1835 O O . ARG B 1 105 ? 14.375 -21.688 -6.289 1 96.75 105 ARG B O 1
ATOM 1842 N N . ALA B 1 106 ? 15.07 -19.656 -6.918 1 97.19 106 ALA B N 1
ATOM 1843 C CA . ALA B 1 106 ? 14.688 -19.875 -8.312 1 97.19 106 ALA B CA 1
ATOM 1844 C C . ALA B 1 106 ? 15.883 -19.688 -9.242 1 97.19 106 ALA B C 1
ATOM 1846 O O . ALA B 1 106 ? 15.742 -19.781 -10.461 1 97.19 106 ALA B O 1
ATOM 1847 N N . ARG B 1 107 ? 17.031 -19.453 -8.703 1 95.5 107 ARG B N 1
ATOM 1848 C CA . ARG B 1 107 ? 18.172 -19.016 -9.484 1 95.5 107 ARG B CA 1
ATOM 1849 C C . ARG B 1 107 ? 18.594 -20.094 -10.492 1 95.5 107 ARG B C 1
ATOM 1851 O O . ARG B 1 107 ? 19.141 -19.766 -11.547 1 95.5 107 ARG B O 1
ATOM 1858 N N . LYS B 1 108 ? 18.344 -21.328 -10.234 1 94.94 108 LYS B N 1
ATOM 1859 C CA . LYS B 1 108 ? 18.703 -22.391 -11.156 1 94.94 108 LYS B CA 1
ATOM 1860 C C . LYS B 1 108 ? 17.844 -22.359 -12.422 1 94.94 108 LYS B C 1
ATOM 1862 O O . LYS B 1 108 ? 18.219 -22.922 -13.445 1 94.94 108 LYS B O 1
ATOM 1867 N N . HIS B 1 109 ? 16.75 -21.625 -12.281 1 95 109 HIS B N 1
ATOM 1868 C CA . HIS B 1 109 ? 15.781 -21.688 -13.367 1 95 109 HIS B CA 1
ATOM 1869 C C . HIS B 1 109 ? 15.625 -20.312 -14.031 1 95 109 HIS B C 1
ATOM 1871 O O . HIS B 1 109 ? 14.922 -20.188 -15.031 1 95 109 HIS B O 1
ATOM 1877 N N . LEU B 1 110 ? 16.203 -19.375 -13.43 1 94.56 110 LEU B N 1
ATOM 1878 C CA . LEU B 1 110 ? 16.062 -18.016 -13.93 1 94.56 110 LEU B CA 1
ATOM 1879 C C . LEU B 1 110 ? 17.438 -17.375 -14.156 1 94.56 110 LEU B C 1
ATOM 1881 O O . LEU B 1 110 ? 18.375 -17.625 -13.398 1 94.56 110 LEU B O 1
ATOM 1885 N N . GLY B 1 111 ? 17.484 -16.516 -15.125 1 93.56 111 GLY B N 1
ATOM 1886 C CA . GLY B 1 111 ? 18.734 -15.828 -15.43 1 93.56 111 GLY B CA 1
ATOM 1887 C C . GLY B 1 111 ? 18.641 -14.328 -15.273 1 93.56 111 GLY B C 1
ATOM 1888 O O . GLY B 1 111 ? 19.234 -13.578 -16.062 1 93.56 111 GLY B O 1
ATOM 1889 N N . LEU B 1 112 ? 17.844 -13.836 -14.312 1 95.5 112 LEU B N 1
ATOM 1890 C CA . LEU B 1 112 ? 17.719 -12.398 -14.102 1 95.5 112 LEU B CA 1
ATOM 1891 C C . LEU B 1 112 ? 18.875 -11.859 -13.273 1 95.5 112 LEU B C 1
ATOM 1893 O O . LEU B 1 112 ? 19.188 -12.414 -12.211 1 95.5 112 LEU B O 1
ATOM 1897 N N . ARG B 1 113 ? 19.562 -10.742 -13.711 1 96.44 113 ARG B N 1
ATOM 1898 C CA . ARG B 1 113 ? 20.516 -10.016 -12.859 1 96.44 113 ARG B CA 1
ATOM 1899 C C . ARG B 1 113 ? 19.766 -9.141 -11.852 1 96.44 113 ARG B C 1
ATOM 1901 O O . ARG B 1 113 ? 18.594 -8.82 -12.047 1 96.44 113 ARG B O 1
ATOM 1908 N N . LYS B 1 114 ? 20.5 -8.906 -10.82 1 96.38 114 LYS B N 1
ATOM 1909 C CA . LYS B 1 114 ? 19.922 -7.98 -9.852 1 96.38 114 LYS B CA 1
ATOM 1910 C C . LYS B 1 114 ? 19.531 -6.664 -10.508 1 96.38 114 LYS B C 1
ATOM 1912 O O . LYS B 1 114 ? 20.312 -6.086 -11.266 1 96.38 114 LYS B O 1
ATOM 1917 N N . GLY B 1 115 ? 18.281 -6.297 -10.25 1 95.56 115 GLY B N 1
ATOM 1918 C CA . GLY B 1 115 ? 17.812 -5.051 -10.828 1 95.56 115 GLY B CA 1
ATOM 1919 C C . GLY B 1 115 ? 17.016 -5.25 -12.109 1 95.56 115 GLY B C 1
ATOM 1920 O O . GLY B 1 115 ? 16.312 -4.348 -12.555 1 95.56 115 GLY B O 1
ATOM 1921 N N . ASP B 1 116 ? 17.188 -6.359 -12.766 1 96.62 116 ASP B N 1
ATOM 1922 C CA . ASP B 1 116 ? 16.484 -6.637 -14.008 1 96.62 116 ASP B CA 1
ATOM 1923 C C . ASP B 1 116 ? 14.977 -6.715 -13.773 1 96.62 116 ASP B C 1
ATOM 1925 O O . ASP B 1 116 ? 14.531 -7.211 -12.734 1 96.62 116 ASP B O 1
ATOM 1929 N N . HIS B 1 117 ? 14.258 -6.199 -14.719 1 96.88 117 HIS B N 1
ATOM 1930 C CA . HIS B 1 117 ? 12.797 -6.25 -14.766 1 96.88 117 HIS B CA 1
ATOM 1931 C C . HIS B 1 117 ? 12.305 -6.746 -16.109 1 96.88 117 HIS B C 1
ATOM 1933 O O . HIS B 1 117 ? 12.617 -6.148 -17.156 1 96.88 117 HIS B O 1
ATOM 1939 N N . GLU B 1 118 ? 11.531 -7.867 -16.172 1 97.62 118 GLU B N 1
ATOM 1940 C CA . GLU B 1 118 ? 11.078 -8.461 -17.422 1 97.62 118 GLU B CA 1
ATOM 1941 C C . GLU B 1 118 ? 9.594 -8.797 -17.375 1 97.62 118 GLU B C 1
ATOM 1943 O O . GLU B 1 118 ? 9.016 -8.906 -16.297 1 97.62 118 GLU B O 1
ATOM 1948 N N . THR B 1 119 ? 9.078 -8.961 -18.578 1 98.06 119 THR B N 1
ATOM 1949 C CA . THR B 1 119 ? 7.715 -9.469 -18.672 1 98.06 119 THR B CA 1
ATOM 1950 C C . THR B 1 119 ? 7.688 -10.977 -18.484 1 98.06 119 THR B C 1
ATOM 1952 O O . THR B 1 119 ? 8.672 -11.664 -18.766 1 98.06 119 THR B O 1
ATOM 1955 N N . VAL B 1 120 ? 6.609 -11.484 -17.922 1 98 120 VAL B N 1
ATOM 1956 C CA . VAL B 1 120 ? 6.414 -12.922 -17.734 1 98 120 VAL B CA 1
ATOM 1957 C C . VAL B 1 120 ? 4.941 -13.273 -17.922 1 98 120 VAL B C 1
ATOM 1959 O O . VAL B 1 120 ? 4.059 -12.484 -17.578 1 98 120 VAL B O 1
ATOM 1962 N N . THR B 1 121 ? 4.719 -14.414 -18.453 1 97.19 121 THR B N 1
ATOM 1963 C CA . THR B 1 121 ? 3.342 -14.859 -18.641 1 97.19 121 THR B CA 1
ATOM 1964 C C . THR B 1 121 ? 2.928 -15.797 -17.5 1 97.19 121 THR B C 1
ATOM 1966 O O . THR B 1 121 ? 3.779 -16.406 -16.859 1 97.19 121 THR B O 1
ATOM 1969 N N . PRO B 1 122 ? 1.615 -15.906 -17.297 1 96.62 122 PRO B N 1
ATOM 1970 C CA . PRO B 1 122 ? 1.146 -16.891 -16.328 1 96.62 122 PRO B CA 1
ATOM 1971 C C . PRO B 1 122 ? 1.637 -18.297 -16.625 1 96.62 122 PRO B C 1
ATOM 1973 O O . PRO B 1 122 ? 1.956 -19.062 -15.711 1 96.62 122 PRO B O 1
ATOM 1976 N N . ASP B 1 123 ? 1.744 -18.625 -17.875 1 96.44 123 ASP B N 1
ATOM 1977 C CA . ASP B 1 123 ? 2.234 -19.938 -18.25 1 96.44 123 ASP B CA 1
ATOM 1978 C C . ASP B 1 123 ? 3.688 -20.125 -17.828 1 96.44 123 ASP B C 1
ATOM 1980 O O . ASP B 1 123 ? 4.059 -21.203 -17.328 1 96.44 123 ASP B O 1
ATOM 1984 N N . GLU B 1 124 ? 4.449 -19.141 -18.078 1 97.5 124 GLU B N 1
ATOM 1985 C CA . GLU B 1 124 ? 5.848 -19.219 -17.672 1 97.5 124 GLU B CA 1
ATOM 1986 C C . GLU B 1 124 ? 5.965 -19.359 -16.156 1 97.5 124 GLU B C 1
ATOM 1988 O O . GLU B 1 124 ? 6.824 -20.094 -15.664 1 97.5 124 GLU B O 1
ATOM 1993 N N . LEU B 1 125 ? 5.129 -18.656 -15.461 1 98.12 125 LEU B N 1
ATOM 1994 C CA . LEU B 1 125 ? 5.129 -18.797 -14.008 1 98.12 125 LEU B CA 1
ATOM 1995 C C . LEU B 1 125 ? 4.762 -20.219 -13.602 1 98.12 125 LEU B C 1
ATOM 1997 O O . LEU B 1 125 ? 5.391 -20.797 -12.711 1 98.12 125 LEU B O 1
ATOM 2001 N N . TYR B 1 126 ? 3.814 -20.75 -14.203 1 96.62 126 TYR B N 1
ATOM 2002 C CA . TYR B 1 126 ? 3.391 -22.109 -13.922 1 96.62 126 TYR B CA 1
ATOM 2003 C C . TYR B 1 126 ? 4.531 -23.094 -14.148 1 96.62 126 TYR B C 1
ATOM 2005 O O . TYR B 1 126 ? 4.809 -23.953 -13.305 1 96.62 126 TYR B O 1
ATOM 2013 N N . LEU B 1 127 ? 5.168 -22.922 -15.242 1 97.62 127 LEU B N 1
ATOM 2014 C CA . LEU B 1 127 ? 6.277 -23.812 -15.578 1 97.62 127 LEU B CA 1
ATOM 2015 C C . LEU B 1 127 ? 7.41 -23.672 -14.562 1 97.62 127 LEU B C 1
ATOM 2017 O O . LEU B 1 127 ? 8.031 -24.656 -14.18 1 97.62 127 LEU B O 1
ATOM 2021 N N . LEU B 1 128 ? 7.633 -22.469 -14.172 1 97.81 128 LEU B N 1
ATOM 2022 C CA . LEU B 1 128 ? 8.664 -22.234 -13.164 1 97.81 128 LEU B CA 1
ATOM 2023 C C . LEU B 1 128 ? 8.336 -22.984 -11.875 1 97.81 128 LEU B C 1
ATOM 2025 O O . LEU B 1 128 ? 9.211 -23.625 -11.289 1 97.81 128 LEU B O 1
ATOM 2029 N N . ALA B 1 129 ? 7.133 -22.859 -11.461 1 97.56 129 ALA B N 1
ATOM 2030 C CA . ALA B 1 129 ? 6.711 -23.547 -10.234 1 97.56 129 ALA B CA 1
ATOM 2031 C C . ALA B 1 129 ? 6.895 -25.062 -10.359 1 97.56 129 ALA B C 1
ATOM 2033 O O . ALA B 1 129 ? 7.348 -25.703 -9.414 1 97.56 129 ALA B O 1
ATOM 2034 N N . LEU B 1 130 ? 6.586 -25.562 -11.461 1 95.75 130 LEU B N 1
ATOM 2035 C CA . LEU B 1 130 ? 6.719 -26.984 -11.703 1 95.75 130 LEU B CA 1
ATOM 2036 C C . LEU B 1 130 ? 8.18 -27.422 -11.617 1 95.75 130 LEU B C 1
ATOM 2038 O O . LEU B 1 130 ? 8.492 -28.453 -11.008 1 95.75 130 LEU B O 1
ATOM 2042 N N . GLU B 1 131 ? 8.977 -26.688 -12.258 1 95.81 131 GLU B N 1
ATOM 2043 C CA . GLU B 1 131 ? 10.398 -27 -12.273 1 95.81 131 GLU B CA 1
ATOM 2044 C C . GLU B 1 131 ? 10.984 -26.969 -10.859 1 95.81 131 GLU B C 1
ATOM 2046 O O . GLU B 1 131 ? 11.773 -27.828 -10.484 1 95.81 131 GLU B O 1
ATOM 2051 N N . ILE B 1 132 ? 10.57 -26 -10.133 1 95.69 132 ILE B N 1
ATOM 2052 C CA . ILE B 1 132 ? 11.07 -25.859 -8.773 1 95.69 132 ILE B CA 1
ATOM 2053 C C . ILE B 1 132 ? 10.562 -27.031 -7.918 1 95.69 132 ILE B C 1
ATOM 2055 O O . ILE B 1 132 ? 11.305 -27.562 -7.09 1 95.69 132 ILE B O 1
ATOM 2059 N N . ALA B 1 133 ? 9.328 -27.359 -8.094 1 93.75 133 ALA B N 1
ATOM 2060 C CA . ALA B 1 133 ? 8.742 -28.469 -7.352 1 93.75 133 ALA B CA 1
ATOM 2061 C C . ALA B 1 133 ? 9.477 -29.766 -7.641 1 93.75 133 ALA B C 1
ATOM 2063 O O . ALA B 1 133 ? 9.734 -30.562 -6.734 1 93.75 133 ALA B O 1
ATOM 2064 N N . LYS B 1 134 ? 9.789 -30 -8.844 1 93.25 134 LYS B N 1
ATOM 2065 C CA . LYS B 1 134 ? 10.523 -31.203 -9.242 1 93.25 134 LYS B CA 1
ATOM 2066 C C . LYS B 1 134 ? 11.914 -31.234 -8.617 1 93.25 134 LYS B C 1
ATOM 2068 O O . LYS B 1 134 ? 12.375 -32.281 -8.188 1 93.25 134 LYS B O 1
ATOM 2073 N N . GLN B 1 135 ? 12.531 -30.109 -8.648 1 90.06 135 GLN B N 1
ATOM 2074 C CA . GLN B 1 135 ? 13.867 -30.016 -8.07 1 90.06 135 GLN B CA 1
ATOM 2075 C C . GLN B 1 135 ? 13.844 -30.312 -6.574 1 90.06 135 GLN B C 1
ATOM 2077 O O . GLN B 1 135 ? 14.75 -30.969 -6.055 1 90.06 135 GLN B O 1
ATOM 2082 N N . LYS B 1 136 ? 12.836 -29.859 -5.895 1 86.31 136 LYS B N 1
ATOM 2083 C CA . LYS B 1 136 ? 12.688 -30.109 -4.469 1 86.31 136 LYS B CA 1
ATOM 2084 C C . LYS B 1 136 ? 12.516 -31.609 -4.195 1 86.31 136 LYS B C 1
ATOM 2086 O O . LYS B 1 136 ? 13.031 -32.125 -3.201 1 86.31 136 LYS B O 1
ATOM 2091 N N . GLU B 1 137 ? 11.758 -32.219 -5.059 1 85.81 137 GLU B N 1
ATOM 2092 C CA . GLU B 1 137 ? 11.539 -33.656 -4.93 1 85.81 137 GLU B CA 1
ATOM 2093 C C . GLU B 1 137 ? 12.844 -34.438 -5.148 1 85.81 137 GLU B C 1
ATOM 2095 O O . GLU B 1 137 ? 13.102 -35.438 -4.465 1 85.81 137 GLU B O 1
ATOM 2100 N N . ASN B 1 138 ? 13.656 -33.906 -6.016 1 86.25 138 ASN B N 1
ATOM 2101 C CA . ASN B 1 138 ? 14.922 -34.562 -6.328 1 86.25 138 ASN B CA 1
ATOM 2102 C C . ASN B 1 138 ? 15.969 -34.344 -5.242 1 86.25 138 ASN B C 1
ATOM 2104 O O . ASN B 1 138 ? 16.875 -35.156 -5.059 1 86.25 138 ASN B O 1
ATOM 2108 N N . ASP B 1 139 ? 15.906 -33.281 -4.539 1 80.5 139 ASP B N 1
ATOM 2109 C CA . ASP B 1 139 ? 16.875 -32.938 -3.496 1 80.5 139 ASP B CA 1
ATOM 2110 C C . ASP B 1 139 ? 16.531 -33.625 -2.184 1 80.5 139 ASP B C 1
ATOM 2112 O O . ASP B 1 139 ? 17.344 -33.688 -1.269 1 80.5 139 ASP B O 1
ATOM 2116 N N . GLN B 1 140 ? 15.375 -34.281 -1.909 1 69.38 140 GLN B N 1
ATOM 2117 C CA . GLN B 1 140 ? 15.031 -35.062 -0.739 1 69.38 140 GLN B CA 1
ATOM 2118 C C . GLN B 1 140 ? 15.359 -36.531 -0.961 1 69.38 140 GLN B C 1
ATOM 2120 O O . GLN B 1 140 ? 15.766 -37.25 -0.029 1 69.38 140 GLN B O 1
#

Sequence (280 aa):
MTTALVSLEGVAKLAAIATRLIRETPAPEPASVCLTPGTSSVSIQPSVGRDPVTVIGSLLVWTHSLTGLHGDWWHTSAGDLHITLHGRGPSGARVKVYSSFPYSRARKHLGLRKGDHETVTPDELYLLALEIAKQKENDQMTTALVSLEGVAKLAAIATRLIRETPAPEPASVCLTPGTSSVSIQPSVGRDPVTVIGSLLVWTHSLTGLHGDWWHTSAGDLHITLHGRGPSGARVKVYSSFPYSRARKHLGLRKGDHETVTPDELYLLALEIAKQKENDQ

Solvent-accessible surface area (backbone atoms only — not comparable to full-atom values): 14774 Å² total; per-residue (Å²): 124,63,69,58,54,58,40,55,49,30,47,49,51,47,43,51,50,51,47,47,51,56,74,70,38,97,44,67,42,56,43,30,41,34,37,26,41,88,71,41,31,39,36,37,29,59,54,63,72,59,50,60,50,60,45,51,48,43,50,50,52,66,46,64,84,35,43,82,68,41,32,35,36,29,28,36,87,88,46,30,31,36,40,36,40,36,24,29,43,78,98,64,28,36,33,34,37,40,54,57,27,57,32,81,77,45,46,94,79,49,87,74,51,77,62,39,73,46,80,41,48,72,65,55,50,51,51,50,33,51,54,50,53,53,50,53,62,70,73,109,127,63,69,57,56,58,39,54,48,29,47,50,52,47,43,50,52,51,48,47,52,57,72,70,37,97,44,65,41,55,44,31,40,33,37,25,41,89,72,41,30,40,38,38,27,58,53,64,70,57,49,62,49,60,43,51,49,44,51,50,52,66,46,64,84,36,43,83,68,42,31,34,37,31,28,36,88,89,47,29,32,36,39,38,41,37,25,30,44,78,97,66,28,36,33,37,35,39,55,56,27,56,32,79,78,44,46,92,81,46,88,75,49,76,64,39,72,45,78,41,48,72,65,57,49,51,50,49,32,50,53,50,52,51,50,54,62,69,74,107

Foldseek 3Di:
DPVVVLVVVQQVVLVVQVVVLQVPQPAADFPDWDGDSVQLAIETEHPDDQDLLNQLVRQCSSCVPFPPKWKKWAQEPVQKIKIKIWGAGPPRGIYIYIDIHGCVLQVVPDDDDHGDMDIDGNVRSVVSSVVSVVVVVVVD/DPVVVLVVVQQVVLVVQVVVLQVPFPAADFPDWDGDSVQLAIETEHPDDQDLLNQLVRQCSSCVPFPPKWKKWAQEPVQKIKIKIWGAGPPRGIYIYIDIHGCVLQVVPDDDDHGDMDIDGNVRSVVSSVVSVVVVVVVD

pLDDT: mean 92.18, std 12.88, range [28.55, 98.81]

Radius of gyration: 21.15 Å; Cα contacts (8 Å, |Δi|>4): 545; chains: 2; bounding box: 39×73×41 Å